Protein AF-A0A399NWY6-F1 (afdb_monomer_lite)

pLDDT: mean 70.6, std 20.6, range [26.17, 95.31]

Secondary structure (DSSP, 8-state):
--PPPHHHHHHHHHHHHHHHTT-S--GGGS-------------------PPPPPP---TT--GGG-EEEEPPPEE--TTEEEEEEEEEEEPPPTTS---SS----EEEEEEEESS-SEEEEEPP--SSS-------SSHHHHHHHHHHHHHHTTSS-TTTTPPP---------SS-EEEEEEEEE-EEEEEEEEE-TTS-EEEEEEEEEE-TTS--EEEEEETTS---TT-TTHHHHGGGGSS----------

Structure (mmCIF, N/CA/C/O backbone):
data_AF-A0A399NWY6-F1
#
_entry.id   AF-A0A399NWY6-F1
#
loop_
_atom_site.group_PDB
_atom_site.id
_atom_site.type_symbol
_atom_site.label_atom_id
_atom_site.label_alt_id
_atom_site.label_comp_id
_atom_site.label_asym_id
_atom_site.label_entity_id
_atom_site.label_seq_id
_atom_site.pdbx_PDB_ins_code
_atom_site.Cartn_x
_atom_site.Cartn_y
_atom_site.Cartn_z
_atom_site.occupancy
_atom_site.B_iso_or_equiv
_atom_site.auth_seq_id
_atom_site.auth_comp_id
_atom_site.auth_asym_id
_atom_site.auth_atom_id
_atom_site.pdbx_PDB_model_num
ATOM 1 N N . MET A 1 1 ? -26.293 -45.704 -9.178 1.00 39.66 1 MET A N 1
ATOM 2 C CA . MET A 1 1 ? -25.402 -44.602 -8.751 1.00 39.66 1 MET A CA 1
ATOM 3 C C . MET A 1 1 ? -25.334 -43.593 -9.883 1.00 39.66 1 MET A C 1
ATOM 5 O O . MET A 1 1 ? -24.743 -43.891 -10.911 1.00 39.66 1 MET A O 1
ATOM 9 N N . ILE A 1 2 ? -26.023 -42.463 -9.745 1.00 41.78 2 ILE A N 1
ATOM 10 C CA . ILE A 1 2 ? -26.071 -41.415 -10.772 1.00 41.78 2 ILE A CA 1
ATOM 11 C C . ILE A 1 2 ? -24.978 -40.409 -10.413 1.00 41.78 2 ILE A C 1
ATOM 13 O O . ILE A 1 2 ? -25.045 -39.796 -9.351 1.00 41.78 2 ILE A O 1
ATOM 17 N N . ARG A 1 3 ? -23.943 -40.280 -11.253 1.00 46.88 3 ARG A N 1
ATOM 18 C CA . ARG A 1 3 ? -22.961 -39.192 -11.132 1.00 46.88 3 ARG A CA 1
ATOM 19 C C . ARG A 1 3 ? -23.613 -37.916 -11.671 1.00 46.88 3 ARG A C 1
ATOM 21 O O . ARG A 1 3 ? -23.924 -37.891 -12.862 1.00 46.88 3 ARG A O 1
ATOM 28 N N . PRO A 1 4 ? -23.833 -36.875 -10.853 1.00 48.53 4 PRO A N 1
ATOM 29 C CA . PRO A 1 4 ? -24.296 -35.601 -11.377 1.00 48.53 4 PRO A CA 1
ATOM 30 C C . PRO A 1 4 ? -23.206 -35.009 -12.278 1.00 48.53 4 PRO A C 1
ATOM 32 O O . PRO A 1 4 ? -22.026 -34.985 -11.926 1.00 48.53 4 PRO A O 1
ATOM 35 N N . GLY A 1 5 ? -23.592 -34.587 -13.482 1.00 49.09 5 GLY A N 1
ATOM 36 C CA . GLY A 1 5 ? -22.686 -33.911 -14.404 1.00 49.09 5 GLY A CA 1
ATOM 37 C C . GLY A 1 5 ? -22.283 -32.535 -13.873 1.00 49.09 5 GLY A C 1
ATOM 38 O O . GLY A 1 5 ? -23.050 -31.893 -13.157 1.00 49.09 5 GLY A O 1
ATOM 39 N N . ARG A 1 6 ? -21.105 -32.058 -14.299 1.00 48.88 6 ARG A N 1
ATOM 40 C CA . ARG A 1 6 ? -20.542 -30.719 -14.027 1.00 48.88 6 ARG A CA 1
ATOM 41 C C . ARG A 1 6 ? -21.560 -29.563 -13.909 1.00 48.88 6 ARG A C 1
ATOM 43 O O . ARG A 1 6 ? -21.406 -28.794 -12.965 1.00 48.88 6 ARG A O 1
ATOM 50 N N . PRO A 1 7 ? -22.600 -29.424 -14.760 1.00 46.59 7 PRO A N 1
ATOM 51 C CA . PRO A 1 7 ? -23.566 -28.329 -14.606 1.00 46.59 7 PRO A CA 1
ATOM 52 C C . PRO A 1 7 ? -24.399 -28.403 -13.314 1.00 46.59 7 PRO A C 1
ATOM 54 O O . PRO A 1 7 ? -24.720 -27.370 -12.737 1.00 46.59 7 PRO A O 1
ATOM 57 N N . VAL A 1 8 ? -24.697 -29.604 -12.810 1.00 52.72 8 VAL A N 1
ATOM 58 C CA . VAL A 1 8 ? -25.465 -29.799 -11.566 1.00 52.72 8 VAL A CA 1
ATOM 59 C C . VAL A 1 8 ? -24.617 -29.453 -10.340 1.00 52.72 8 VAL A C 1
ATOM 61 O O . VAL A 1 8 ? -25.123 -28.871 -9.385 1.00 52.72 8 VAL A O 1
ATOM 64 N N . CYS A 1 9 ? -23.310 -29.733 -10.384 1.00 50.81 9 CYS A N 1
ATOM 65 C CA . CYS A 1 9 ? -22.375 -29.327 -9.332 1.00 50.81 9 CYS A CA 1
ATOM 66 C C . CYS A 1 9 ? -22.193 -27.803 -9.273 1.00 50.81 9 CYS A C 1
ATOM 68 O O . CYS A 1 9 ? -22.105 -27.250 -8.182 1.00 50.81 9 CYS A O 1
ATOM 70 N N . VAL A 1 10 ? -22.188 -27.119 -10.423 1.00 51.88 10 VAL A N 1
ATOM 71 C CA . VAL A 1 10 ? -22.106 -25.648 -10.478 1.00 51.88 10 VAL A CA 1
ATOM 72 C C . VAL A 1 10 ? -23.404 -25.003 -9.982 1.00 51.88 10 VAL A C 1
ATOM 74 O O . VAL A 1 10 ? -23.346 -24.028 -9.241 1.00 51.88 10 VAL A O 1
ATOM 77 N N . ALA A 1 11 ? -24.568 -25.578 -10.300 1.00 49.47 11 ALA A N 1
ATOM 78 C CA . ALA A 1 11 ? -25.854 -25.088 -9.798 1.00 49.47 11 ALA A CA 1
ATOM 79 C C . ALA A 1 11 ? -25.997 -25.249 -8.271 1.00 49.47 11 ALA A C 1
ATOM 81 O O . ALA A 1 11 ? -26.495 -24.348 -7.601 1.00 49.47 11 ALA A O 1
ATOM 82 N N . LEU A 1 12 ? -25.510 -26.360 -7.705 1.00 48.22 12 LEU A N 1
ATOM 83 C CA . LEU A 1 12 ? -25.485 -26.578 -6.252 1.00 48.22 12 LEU A CA 1
ATOM 84 C C . LEU A 1 12 ? -24.472 -25.673 -5.537 1.00 48.22 12 LEU A C 1
ATOM 86 O O . LEU A 1 12 ? -24.769 -25.182 -4.453 1.00 48.22 12 LEU A O 1
ATOM 90 N N . ALA A 1 13 ? -23.316 -25.402 -6.150 1.00 49.50 13 ALA A N 1
ATOM 91 C CA . ALA A 1 13 ? -22.346 -24.446 -5.616 1.00 49.50 13 ALA A CA 1
ATOM 92 C C . ALA A 1 13 ? -22.885 -23.005 -5.655 1.00 49.50 13 ALA A C 1
ATOM 94 O O . ALA A 1 13 ? -22.728 -22.274 -4.685 1.00 49.50 13 ALA A O 1
ATOM 95 N N . ALA A 1 14 ? -23.593 -22.615 -6.720 1.00 49.38 14 ALA A N 1
ATOM 96 C CA . ALA A 1 14 ? -24.251 -21.311 -6.804 1.00 49.38 14 ALA A CA 1
ATOM 97 C C . ALA A 1 14 ? -25.389 -21.166 -5.778 1.00 49.38 14 ALA A C 1
ATOM 99 O O . ALA A 1 14 ? -25.521 -20.116 -5.157 1.00 49.38 14 ALA A O 1
ATOM 100 N N . ALA A 1 15 ? -26.166 -22.229 -5.537 1.00 45.44 15 ALA A N 1
ATOM 101 C CA . ALA A 1 15 ? -27.193 -22.241 -4.496 1.00 45.44 15 ALA A CA 1
ATOM 102 C C . ALA A 1 15 ? -26.594 -22.177 -3.078 1.00 45.44 15 ALA A C 1
ATOM 104 O O . ALA A 1 15 ? -27.146 -21.499 -2.218 1.00 45.44 15 ALA A O 1
ATOM 105 N N . ALA A 1 16 ? -25.450 -22.826 -2.836 1.00 48.47 16 ALA A N 1
ATOM 106 C CA . ALA A 1 16 ? -24.742 -22.750 -1.558 1.00 48.47 16 ALA A CA 1
ATOM 107 C C . ALA A 1 16 ? -24.121 -21.364 -1.316 1.00 48.47 16 ALA A C 1
ATOM 109 O O . ALA A 1 16 ? -24.205 -20.853 -0.205 1.00 48.47 16 ALA A O 1
ATOM 110 N N . VAL A 1 17 ? -23.568 -20.721 -2.352 1.00 51.00 17 VAL A N 1
ATOM 111 C CA . VAL A 1 17 ? -23.060 -19.340 -2.266 1.00 51.00 17 VAL A CA 1
ATOM 112 C C . VAL A 1 17 ? -24.205 -18.348 -2.046 1.00 51.00 17 VAL A C 1
ATOM 114 O O . VAL A 1 17 ? -24.052 -17.449 -1.231 1.00 51.00 17 VAL A O 1
ATOM 117 N N . ALA A 1 18 ? -25.369 -18.551 -2.671 1.00 45.62 18 ALA A N 1
ATOM 118 C CA . ALA A 1 18 ? -26.557 -17.720 -2.448 1.00 45.62 18 ALA A CA 1
ATOM 119 C C . ALA A 1 18 ? -27.199 -17.919 -1.057 1.00 45.62 18 ALA A C 1
ATOM 121 O O . ALA A 1 18 ? -27.790 -16.989 -0.514 1.00 45.62 18 ALA A O 1
ATOM 122 N N . LEU A 1 19 ? -27.087 -19.117 -0.469 1.00 43.09 19 LEU A N 1
ATOM 123 C CA . LEU A 1 19 ? -27.579 -19.413 0.885 1.00 43.09 19 LEU A CA 1
ATOM 124 C C . LEU A 1 19 ? -26.595 -18.983 1.988 1.00 43.09 19 LEU A C 1
ATOM 126 O O . LEU A 1 19 ? -27.032 -18.714 3.102 1.00 43.09 19 LEU A O 1
ATOM 130 N N . LEU A 1 20 ? -25.294 -18.880 1.689 1.00 42.59 20 LEU A N 1
ATOM 131 C CA . LEU A 1 20 ? -24.264 -18.391 2.620 1.00 42.59 20 LEU A CA 1
ATOM 132 C C . LEU A 1 20 ? -23.982 -16.886 2.482 1.00 42.59 20 LEU A C 1
ATOM 134 O O . LEU A 1 20 ? -23.492 -16.276 3.428 1.00 42.59 20 LEU A O 1
ATOM 138 N N . SER A 1 21 ? -24.360 -16.249 1.368 1.00 41.03 21 SER A N 1
ATOM 139 C CA . SER A 1 21 ? -24.345 -14.784 1.228 1.00 41.03 21 SER A CA 1
ATOM 140 C C . SER A 1 21 ? -25.444 -14.082 2.038 1.00 41.03 21 SER A C 1
ATOM 142 O O . SER A 1 21 ? -25.547 -12.862 1.986 1.00 41.03 21 SER A O 1
ATOM 144 N N . GLY A 1 22 ? -26.272 -14.841 2.768 1.00 35.62 22 GLY A N 1
ATOM 145 C CA . GLY A 1 22 ? -27.309 -14.341 3.677 1.00 35.62 22 GLY A CA 1
ATOM 146 C C . GLY A 1 22 ? -26.857 -14.146 5.129 1.00 35.62 22 GLY A C 1
ATOM 147 O O . GLY A 1 22 ? -27.662 -13.720 5.947 1.00 35.62 22 GLY A O 1
ATOM 148 N N . CYS A 1 23 ? -25.591 -14.417 5.463 1.00 39.62 23 CYS A N 1
ATOM 149 C CA . CYS A 1 23 ? -24.981 -13.983 6.728 1.00 39.62 23 CYS A CA 1
ATOM 150 C C . CYS A 1 23 ? -24.205 -12.673 6.529 1.00 39.62 23 CYS A C 1
ATOM 152 O O . CYS A 1 23 ? -23.088 -12.506 7.009 1.00 39.62 23 CYS A O 1
ATOM 154 N N . VAL A 1 24 ? -24.792 -11.753 5.769 1.00 35.91 24 VAL A N 1
ATOM 155 C CA . VAL A 1 24 ? -24.468 -10.333 5.858 1.00 35.91 24 VAL A CA 1
ATOM 156 C C . VAL A 1 24 ? -25.428 -9.792 6.903 1.00 35.91 24 VAL A C 1
ATOM 158 O O . VAL A 1 24 ? -26.637 -9.947 6.750 1.00 35.91 24 VAL A O 1
ATOM 161 N N . TYR A 1 25 ? -24.905 -9.221 7.984 1.00 38.59 25 TYR A N 1
ATOM 162 C CA . TYR A 1 25 ? -25.733 -8.442 8.898 1.00 38.59 25 TYR A CA 1
ATOM 163 C C . TYR A 1 25 ? -26.410 -7.337 8.081 1.00 38.59 25 TYR A C 1
ATOM 165 O O . TYR A 1 25 ? -25.729 -6.457 7.550 1.00 38.59 25 TYR A O 1
ATOM 173 N N . ASP A 1 26 ? -27.729 -7.433 7.916 1.00 32.69 26 ASP A N 1
ATOM 174 C CA . ASP A 1 26 ? -28.512 -6.405 7.247 1.00 32.69 26 ASP A CA 1
ATOM 175 C C . ASP A 1 26 ? -28.621 -5.201 8.189 1.00 32.69 26 ASP A C 1
ATOM 177 O O . ASP A 1 26 ? -28.958 -5.328 9.369 1.00 32.69 26 ASP A O 1
ATOM 181 N N . VAL A 1 27 ? -28.311 -4.017 7.666 1.00 41.28 27 VAL A N 1
ATOM 182 C CA . VAL A 1 27 ? -28.337 -2.743 8.401 1.00 41.28 27 VAL A CA 1
ATOM 183 C C . VAL A 1 27 ? -29.758 -2.437 8.903 1.00 41.28 27 VAL A C 1
ATOM 185 O O . VAL A 1 27 ? -29.932 -1.652 9.832 1.00 41.28 27 VAL A O 1
ATOM 188 N N . SER A 1 28 ? -30.778 -3.096 8.348 1.00 38.66 28 SER A N 1
ATOM 189 C CA . SER A 1 28 ? -32.175 -2.956 8.756 1.00 38.66 28 SER A CA 1
ATOM 190 C C . SER A 1 28 ? -32.552 -3.600 10.098 1.00 38.66 28 SER A C 1
ATOM 192 O O . SER A 1 28 ? -33.642 -3.307 10.587 1.00 38.66 28 SER A O 1
ATOM 194 N N . ASP A 1 29 ? -31.695 -4.417 10.726 1.00 38.19 29 ASP A N 1
ATOM 195 C CA . ASP A 1 29 ? -31.963 -4.941 12.084 1.00 38.19 29 ASP A CA 1
ATOM 196 C C . ASP A 1 29 ? -31.624 -3.934 13.201 1.00 38.19 29 ASP A C 1
ATOM 198 O O . ASP A 1 29 ? -32.020 -4.111 14.357 1.00 38.19 29 ASP A O 1
ATOM 202 N N . TYR A 1 30 ? -30.963 -2.824 12.863 1.00 41.84 30 TYR A N 1
ATOM 203 C CA . TYR A 1 30 ? -30.786 -1.680 13.752 1.00 41.84 30 TYR A CA 1
ATOM 204 C C . TYR A 1 30 ? -31.811 -0.616 13.375 1.00 41.84 30 TYR A C 1
ATOM 206 O O . TYR A 1 30 ? -31.559 0.230 12.524 1.00 41.84 30 TYR A O 1
ATOM 214 N N . GLY A 1 31 ? -32.996 -0.677 13.987 1.00 37.03 31 GLY A N 1
ATOM 215 C CA . GLY A 1 31 ? -34.072 0.299 13.797 1.00 37.03 31 GLY A CA 1
ATOM 216 C C . GLY A 1 31 ? -33.674 1.721 14.207 1.00 37.03 31 GLY A C 1
ATOM 217 O O . GLY A 1 31 ? -34.055 2.187 15.278 1.00 37.03 31 GLY A O 1
ATOM 218 N N . LEU A 1 32 ? -32.927 2.410 13.348 1.00 35.84 32 LEU A N 1
ATOM 219 C CA . LEU A 1 32 ? -32.560 3.813 13.467 1.00 35.84 32 LEU A CA 1
ATOM 220 C C . LEU A 1 32 ? -32.729 4.469 12.095 1.00 35.84 32 LEU A C 1
ATOM 222 O O . LEU A 1 32 ? -32.088 4.094 11.114 1.00 35.84 32 LEU A O 1
ATOM 226 N N . GLU A 1 33 ? -33.649 5.430 12.037 1.00 36.75 33 GLU A N 1
ATOM 227 C CA . GLU A 1 33 ? -33.898 6.255 10.860 1.00 36.75 33 GLU A CA 1
ATOM 228 C C . GLU A 1 33 ? -32.589 6.885 10.379 1.00 36.75 33 GLU A C 1
ATOM 230 O O . GLU A 1 33 ? -31.871 7.525 11.147 1.00 36.75 33 GLU A O 1
ATOM 235 N N . THR A 1 34 ? -32.278 6.701 9.098 1.00 34.69 34 THR A N 1
ATOM 236 C CA . THR A 1 34 ? -31.121 7.314 8.446 1.00 34.69 34 THR A CA 1
ATOM 237 C C . THR A 1 34 ? -31.272 8.838 8.527 1.00 34.69 34 THR A C 1
ATOM 239 O O . THR A 1 34 ? -32.204 9.371 7.916 1.00 34.69 34 THR A O 1
ATOM 242 N N . PRO A 1 35 ? -30.411 9.579 9.252 1.00 38.66 35 PRO A N 1
ATOM 243 C CA . PRO A 1 35 ? -30.498 11.030 9.250 1.00 38.66 35 PRO A CA 1
ATOM 244 C C . PRO A 1 35 ? -30.172 11.529 7.842 1.00 38.66 35 PRO A C 1
ATOM 246 O O . PRO A 1 35 ? -29.185 11.105 7.236 1.00 38.66 35 PRO A O 1
ATOM 249 N N . GLY A 1 36 ? -31.025 12.403 7.306 1.00 36.47 36 GLY A N 1
ATOM 250 C CA . GLY A 1 36 ? -30.816 13.019 5.998 1.00 36.47 36 GLY A CA 1
ATOM 251 C C . GLY A 1 36 ? -29.484 13.781 5.923 1.00 36.47 36 GLY A C 1
ATOM 252 O O . GLY A 1 36 ? -28.940 14.174 6.958 1.00 36.47 36 GLY A O 1
ATOM 253 N N . PRO A 1 37 ? -28.953 14.002 4.708 1.00 33.47 37 PRO A N 1
ATOM 254 C CA . PRO A 1 37 ? -27.662 14.647 4.513 1.00 33.47 37 PRO A CA 1
ATOM 255 C C . PRO A 1 37 ? -27.710 16.067 5.083 1.00 33.47 37 PRO A C 1
ATOM 257 O O . PRO A 1 37 ? -28.407 16.932 4.557 1.00 33.47 37 PRO A O 1
ATOM 260 N N . THR A 1 38 ? -26.995 16.312 6.178 1.00 36.84 38 THR A N 1
ATOM 261 C CA . THR A 1 38 ? -26.705 17.669 6.636 1.00 36.84 38 THR A CA 1
ATOM 262 C C . THR A 1 38 ? -25.440 18.162 5.944 1.00 36.84 38 THR A C 1
ATOM 264 O O . THR A 1 38 ? -24.394 17.515 5.987 1.00 36.84 38 THR A O 1
ATOM 267 N N . ASP A 1 39 ? -25.574 19.318 5.289 1.00 39.06 39 ASP A N 1
ATOM 268 C CA . ASP A 1 39 ? -24.574 20.061 4.512 1.00 39.06 39 ASP A CA 1
ATOM 269 C C . ASP A 1 39 ? -23.389 20.572 5.363 1.00 39.06 39 ASP A C 1
ATOM 271 O O . ASP A 1 39 ? -23.109 21.770 5.437 1.00 39.06 39 ASP A O 1
ATOM 275 N N . ALA A 1 40 ? -22.657 19.676 6.021 1.00 37.94 40 ALA A N 1
ATOM 276 C CA . ALA A 1 40 ? -21.312 19.963 6.504 1.00 37.94 40 ALA A CA 1
ATOM 277 C C . ALA A 1 40 ? -20.336 19.575 5.387 1.00 37.94 40 ALA A C 1
ATOM 279 O O . ALA A 1 40 ? -20.003 18.405 5.211 1.00 37.94 40 ALA A O 1
ATOM 280 N N . GLY A 1 41 ? -19.967 20.575 4.581 1.00 37.44 41 GLY A N 1
ATOM 281 C CA . GLY A 1 41 ? -19.226 20.430 3.330 1.00 37.44 41 GLY A CA 1
ATOM 282 C C . GLY A 1 41 ? -18.099 19.398 3.374 1.00 37.44 41 GLY A C 1
ATOM 283 O O . GLY A 1 41 ? -17.173 19.491 4.181 1.00 37.44 41 GLY A O 1
ATOM 284 N N . SER A 1 42 ? -18.163 18.437 2.449 1.00 32.75 42 SER A N 1
ATOM 285 C CA . SER A 1 42 ? -17.013 17.614 2.096 1.00 32.75 42 SER A CA 1
ATOM 286 C C . SER A 1 42 ? -15.842 18.527 1.730 1.00 32.75 42 SER A C 1
ATOM 288 O O . SER A 1 42 ? -16.019 19.424 0.901 1.00 32.75 42 SER A O 1
ATOM 290 N N . PRO A 1 43 ? -14.632 18.309 2.266 1.00 38.56 43 PRO A N 1
ATOM 291 C CA . PRO A 1 43 ? -13.444 18.914 1.696 1.00 38.56 43 PRO A CA 1
ATOM 292 C C . PRO A 1 43 ? -13.186 18.264 0.326 1.00 38.56 43 PRO A C 1
ATOM 294 O O . PRO A 1 43 ? -12.423 17.316 0.201 1.00 38.56 43 PRO A O 1
ATOM 297 N N . THR A 1 44 ? -13.832 18.766 -0.727 1.00 38.50 44 THR A N 1
ATOM 298 C CA . THR A 1 44 ? -13.518 18.469 -2.137 1.00 38.50 44 THR A CA 1
ATOM 299 C C . THR A 1 44 ? -12.330 19.302 -2.619 1.00 38.50 44 THR A C 1
ATOM 301 O O . THR A 1 44 ? -12.346 19.869 -3.708 1.00 38.50 44 THR A O 1
ATOM 304 N N . ALA A 1 45 ? -11.281 19.400 -1.805 1.00 35.88 45 ALA A N 1
ATOM 305 C CA . ALA A 1 45 ? -9.973 19.762 -2.317 1.00 35.88 45 ALA A CA 1
ATOM 306 C C . ALA A 1 45 ? -9.307 18.449 -2.719 1.00 35.88 45 ALA A C 1
ATOM 308 O O . ALA A 1 45 ? -8.705 17.774 -1.888 1.00 35.88 45 ALA A O 1
ATOM 309 N N . THR A 1 46 ? -9.466 18.050 -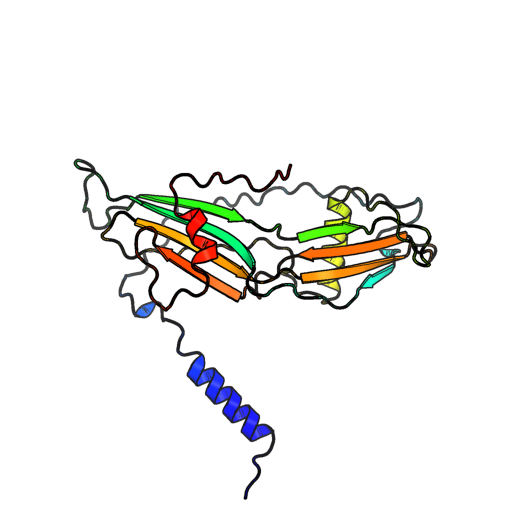3.983 1.00 37.19 46 THR A N 1
ATOM 310 C CA . THR A 1 46 ? -8.557 17.062 -4.568 1.00 37.19 46 THR A CA 1
ATOM 311 C C . THR A 1 46 ? -7.153 17.622 -4.346 1.00 37.19 46 THR A C 1
ATOM 313 O O . THR A 1 46 ? -6.901 18.739 -4.811 1.00 37.19 46 THR A O 1
ATOM 316 N N . PRO A 1 47 ? -6.268 16.955 -3.584 1.00 36.47 47 PRO A N 1
ATOM 317 C CA . PRO A 1 47 ? -4.913 17.452 -3.420 1.00 36.47 47 PRO A CA 1
ATOM 318 C C . PRO A 1 47 ? -4.320 17.620 -4.818 1.00 36.47 47 PRO A C 1
ATOM 320 O O . PRO A 1 47 ? -4.404 16.707 -5.642 1.00 36.47 47 PRO A O 1
ATOM 323 N N . VAL A 1 48 ? -3.794 18.812 -5.108 1.00 38.59 48 VAL A N 1
ATOM 324 C CA . VAL A 1 48 ? -2.968 19.026 -6.295 1.00 38.59 48 VAL A CA 1
ATOM 325 C C . VAL A 1 48 ? -1.717 18.199 -6.044 1.00 38.59 48 VAL A C 1
ATOM 327 O O . VAL A 1 48 ? -0.844 18.597 -5.281 1.00 38.59 48 VAL A O 1
ATOM 330 N N . VAL A 1 49 ? -1.710 16.978 -6.570 1.00 51.78 49 VAL A N 1
ATOM 331 C CA . VAL A 1 49 ? -0.507 16.159 -6.620 1.00 51.78 49 VAL A CA 1
ATOM 332 C C . VAL A 1 49 ? 0.326 16.782 -7.726 1.00 51.78 49 VAL A C 1
ATOM 334 O O . VAL A 1 49 ? -0.109 16.780 -8.879 1.00 51.78 49 VAL A O 1
ATOM 337 N N . ASP A 1 50 ? 1.458 17.385 -7.365 1.00 53.94 50 ASP A N 1
ATOM 338 C CA . ASP A 1 50 ? 2.422 17.868 -8.349 1.00 53.94 50 ASP A CA 1
ATOM 339 C C . ASP A 1 50 ? 2.721 16.736 -9.340 1.00 53.94 50 ASP A C 1
ATOM 341 O O . ASP A 1 50 ? 2.881 15.577 -8.940 1.00 53.94 50 ASP A O 1
ATOM 345 N N . GLU A 1 51 ? 2.736 17.057 -10.636 1.00 58.22 51 GLU A N 1
ATOM 346 C CA . GLU A 1 51 ? 3.090 16.084 -11.667 1.00 58.22 51 GLU A CA 1
ATOM 347 C C . GLU A 1 51 ? 4.463 15.493 -11.308 1.00 58.22 51 GLU A C 1
ATOM 349 O O . GLU A 1 51 ? 5.405 16.261 -11.068 1.00 58.22 51 GLU A O 1
ATOM 354 N N . PRO A 1 52 ? 4.586 14.157 -11.179 1.00 62.50 52 PRO A N 1
ATOM 355 C CA . PRO A 1 52 ? 5.842 13.555 -10.772 1.00 62.50 52 PRO A CA 1
ATOM 356 C C . PRO A 1 52 ? 6.940 13.965 -11.762 1.00 62.50 52 PRO A C 1
ATOM 358 O O . PRO A 1 52 ? 6.669 14.081 -12.961 1.00 62.50 52 PRO A O 1
ATOM 361 N N . PRO A 1 53 ? 8.175 14.203 -11.284 1.00 72.56 53 PRO A N 1
ATOM 362 C CA . PRO A 1 53 ? 9.276 14.555 -12.168 1.00 72.56 53 PRO A CA 1
ATOM 363 C C . PRO A 1 53 ? 9.416 13.501 -13.270 1.00 72.56 53 PRO A C 1
ATOM 365 O O . PRO A 1 53 ? 9.143 12.321 -13.049 1.00 72.56 53 PRO A O 1
ATOM 368 N N . ALA A 1 54 ? 9.835 13.923 -14.461 1.00 79.06 54 ALA A N 1
ATOM 369 C CA . ALA A 1 54 ? 10.059 12.989 -15.556 1.00 79.06 54 ALA A CA 1
ATOM 370 C C . ALA A 1 54 ? 11.096 11.920 -15.164 1.00 79.06 54 ALA A C 1
ATOM 372 O O . ALA A 1 54 ? 12.006 12.184 -14.373 1.00 79.06 54 ALA A O 1
ATOM 373 N N . LEU A 1 55 ? 10.960 10.721 -15.740 1.00 84.38 55 LEU A N 1
ATOM 374 C CA . LEU A 1 55 ? 11.970 9.671 -15.612 1.00 84.38 55 LEU A CA 1
ATOM 375 C C . LEU A 1 55 ? 13.310 10.184 -16.145 1.00 84.38 55 LEU A C 1
ATOM 377 O O . LEU A 1 55 ? 13.366 10.723 -17.253 1.00 84.38 55 LEU A O 1
ATOM 381 N N . ASP A 1 56 ? 14.380 9.989 -15.377 1.00 85.31 56 ASP A N 1
ATOM 382 C CA . ASP A 1 56 ? 15.731 10.275 -15.847 1.00 85.31 56 ASP A CA 1
ATOM 383 C C . ASP A 1 56 ? 16.183 9.132 -16.767 1.00 85.31 56 ASP A C 1
ATOM 385 O O . ASP A 1 56 ? 16.563 8.049 -16.313 1.00 85.31 56 ASP A O 1
ATOM 389 N N . LEU A 1 57 ? 16.037 9.337 -18.078 1.00 84.81 57 LEU A N 1
ATOM 390 C CA . LEU A 1 57 ? 16.359 8.350 -19.109 1.00 84.81 57 LEU A CA 1
ATOM 391 C C . LEU A 1 57 ? 17.576 8.790 -19.934 1.00 84.81 57 LEU A C 1
ATOM 393 O O . LEU A 1 57 ? 17.760 9.986 -20.175 1.00 84.81 57 LEU A O 1
ATOM 397 N N . PRO A 1 58 ? 18.386 7.837 -20.440 1.00 81.25 58 PRO A N 1
ATOM 398 C CA . PRO A 1 58 ? 19.465 8.148 -21.368 1.00 81.25 58 PRO A CA 1
ATOM 399 C C . PRO A 1 58 ? 18.974 8.928 -22.592 1.00 81.25 58 PRO A C 1
ATOM 401 O O . PRO A 1 58 ? 17.854 8.739 -23.073 1.00 81.25 58 PRO A O 1
ATOM 404 N N . ALA A 1 59 ? 19.846 9.781 -23.133 1.00 83.56 59 ALA A N 1
ATOM 405 C CA . ALA A 1 59 ? 19.522 10.609 -24.287 1.00 83.56 59 ALA A CA 1
ATOM 406 C C . ALA A 1 59 ? 19.035 9.757 -25.473 1.00 83.56 59 ALA A C 1
ATOM 408 O O . ALA A 1 59 ? 19.740 8.864 -25.939 1.00 83.56 59 ALA A O 1
ATOM 409 N N . GLY A 1 60 ? 17.842 10.075 -25.980 1.00 83.25 60 GLY A N 1
ATOM 410 C CA . GLY A 1 60 ? 17.226 9.368 -27.103 1.00 83.25 60 GLY A CA 1
ATOM 411 C C . GLY A 1 60 ? 16.327 8.189 -26.720 1.00 83.25 60 GLY A C 1
ATOM 412 O O . GLY A 1 60 ? 15.669 7.673 -27.616 1.00 83.25 60 GLY A O 1
ATOM 413 N N . CYS A 1 61 ? 16.239 7.800 -25.442 1.00 85.38 61 CYS A N 1
ATOM 414 C CA . CYS A 1 61 ? 15.210 6.871 -24.971 1.00 85.38 61 CYS A CA 1
ATOM 415 C C . CYS A 1 61 ? 13.967 7.642 -24.485 1.00 85.38 61 CYS A C 1
ATOM 417 O O . CYS A 1 61 ? 14.086 8.588 -23.703 1.00 85.38 61 CYS A O 1
ATOM 419 N N . ALA A 1 62 ? 12.772 7.204 -24.883 1.00 88.12 62 ALA A N 1
ATOM 420 C CA . ALA A 1 62 ? 11.511 7.579 -24.248 1.00 88.12 62 ALA A CA 1
ATOM 421 C C . ALA A 1 62 ? 10.989 6.433 -23.358 1.00 88.12 62 ALA A C 1
ATOM 423 O O . ALA A 1 62 ? 11.371 5.279 -23.556 1.00 88.12 62 ALA A O 1
ATOM 424 N N . PRO A 1 63 ? 10.070 6.694 -22.406 1.00 86.44 63 PRO A N 1
ATOM 425 C CA . PRO A 1 63 ? 9.505 5.637 -21.562 1.00 86.44 63 PRO A CA 1
ATOM 426 C C . PRO A 1 63 ? 8.833 4.511 -22.361 1.00 86.44 63 PRO A C 1
ATOM 428 O O . PRO A 1 63 ? 8.858 3.361 -21.947 1.00 86.44 63 PRO A O 1
ATOM 431 N N . ALA A 1 64 ? 8.251 4.828 -23.520 1.00 87.12 64 ALA A N 1
ATOM 432 C CA . ALA A 1 64 ? 7.620 3.841 -24.397 1.00 87.12 64 ALA A CA 1
ATOM 433 C C . ALA A 1 64 ? 8.623 2.904 -25.099 1.00 87.12 64 ALA A C 1
ATOM 435 O O . ALA A 1 64 ? 8.214 1.870 -25.620 1.00 87.12 64 ALA A O 1
ATOM 436 N N . ASP A 1 65 ? 9.911 3.259 -25.113 1.00 89.69 65 ASP A N 1
ATOM 437 C CA . ASP A 1 65 ? 10.973 2.461 -25.735 1.00 89.69 65 ASP A CA 1
ATOM 438 C C . ASP A 1 65 ? 11.606 1.461 -24.752 1.00 89.69 65 ASP A C 1
ATOM 440 O O . ASP A 1 65 ? 12.462 0.667 -25.138 1.00 89.69 65 ASP A O 1
ATOM 444 N N . LEU A 1 66 ? 11.221 1.508 -23.473 1.00 91.00 66 LEU A N 1
ATOM 445 C CA . LEU A 1 66 ? 11.675 0.561 -22.460 1.00 91.00 66 LEU A CA 1
ATOM 446 C C . LEU A 1 66 ? 10.895 -0.749 -22.579 1.00 91.00 66 LEU A C 1
ATOM 448 O O . LEU A 1 66 ? 9.673 -0.750 -22.727 1.00 91.00 66 LEU A O 1
ATOM 452 N N . SER A 1 67 ? 11.593 -1.874 -22.436 1.00 93.00 67 SER A N 1
ATOM 453 C CA . SER A 1 67 ? 10.945 -3.169 -22.228 1.00 93.00 67 SER A CA 1
ATOM 454 C C . SER A 1 67 ? 10.995 -3.519 -20.749 1.00 93.00 67 SER A C 1
ATOM 456 O O . SER A 1 67 ? 12.053 -3.455 -20.128 1.00 93.00 67 SER A O 1
ATOM 458 N N . ILE A 1 68 ? 9.843 -3.879 -20.189 1.00 94.38 68 ILE A N 1
ATOM 459 C CA . ILE A 1 68 ? 9.698 -4.250 -18.780 1.00 94.38 68 ILE A CA 1
ATOM 460 C C . ILE A 1 68 ? 9.113 -5.647 -18.739 1.00 94.38 68 ILE A C 1
ATOM 462 O O . ILE A 1 68 ? 8.001 -5.867 -19.231 1.00 94.38 68 ILE A O 1
ATOM 466 N N . ASP A 1 69 ? 9.863 -6.573 -18.163 1.00 94.81 69 ASP A N 1
ATOM 467 C CA . ASP A 1 69 ? 9.432 -7.944 -17.953 1.00 94.81 69 ASP A CA 1
ATOM 468 C C . ASP A 1 69 ? 9.023 -8.119 -16.495 1.00 94.81 69 ASP A C 1
ATOM 470 O O . ASP A 1 69 ? 9.743 -7.729 -15.579 1.00 94.81 69 ASP A O 1
ATOM 474 N N . TRP A 1 70 ? 7.847 -8.705 -16.280 1.00 95.19 70 TRP A N 1
ATOM 475 C CA . TRP A 1 70 ? 7.273 -8.896 -14.953 1.00 95.19 70 TRP A CA 1
ATOM 476 C C . TRP A 1 70 ? 7.172 -10.377 -14.608 1.00 95.19 70 TRP A C 1
ATOM 478 O O . TRP A 1 70 ? 6.704 -11.196 -15.404 1.00 95.19 70 TRP A O 1
ATOM 488 N N . ALA A 1 71 ? 7.538 -10.714 -13.376 1.00 94.00 71 ALA A N 1
ATOM 489 C CA . ALA A 1 71 ? 7.216 -12.007 -12.794 1.00 94.00 71 ALA A CA 1
ATOM 490 C C . ALA A 1 71 ? 5.753 -12.059 -12.322 1.00 94.00 71 ALA A C 1
ATOM 492 O O . ALA A 1 71 ? 5.062 -11.046 -12.222 1.00 94.00 71 ALA A O 1
ATOM 493 N N . GLN A 1 72 ? 5.282 -13.259 -11.978 1.00 90.44 72 GLN A N 1
ATOM 494 C CA . GLN A 1 72 ? 3.982 -13.407 -11.327 1.00 90.44 72 GLN A CA 1
ATOM 495 C C . GLN A 1 72 ? 4.003 -12.796 -9.914 1.00 90.44 72 GLN A C 1
ATOM 497 O O . GLN A 1 72 ? 4.999 -12.969 -9.204 1.00 90.44 72 GLN A O 1
ATOM 502 N N . PRO A 1 73 ? 2.916 -12.130 -9.479 1.00 91.44 73 PRO A N 1
ATOM 503 C CA . PRO A 1 73 ? 2.813 -11.602 -8.125 1.00 91.44 73 PRO A CA 1
ATOM 504 C C . PRO A 1 73 ? 2.958 -12.696 -7.064 1.00 91.44 73 PRO A C 1
ATOM 506 O O . PRO A 1 73 ? 2.320 -13.749 -7.140 1.00 91.44 73 PRO A O 1
ATOM 509 N N . VAL A 1 74 ? 3.758 -12.417 -6.037 1.00 91.88 74 VAL A N 1
ATOM 510 C CA . VAL A 1 74 ? 3.914 -13.274 -4.859 1.00 91.88 74 VAL A CA 1
ATOM 511 C C . VAL A 1 74 ? 3.215 -12.615 -3.678 1.00 91.88 74 VAL A C 1
ATOM 513 O O . VAL A 1 74 ? 3.512 -11.474 -3.327 1.00 91.88 74 VAL A O 1
ATOM 516 N N . VAL A 1 75 ? 2.275 -13.334 -3.066 1.00 89.00 75 VAL A N 1
ATOM 517 C CA . VAL A 1 75 ? 1.517 -12.856 -1.902 1.00 89.00 75 VAL A CA 1
ATOM 518 C C . VAL A 1 75 ? 2.310 -13.137 -0.625 1.00 89.00 75 VAL A C 1
ATOM 520 O O . VAL A 1 75 ? 2.802 -14.249 -0.431 1.00 89.00 75 VAL A O 1
ATOM 523 N N . GLY A 1 76 ? 2.428 -12.126 0.236 1.00 85.62 76 GLY A N 1
ATOM 524 C CA . GLY A 1 76 ? 3.004 -12.240 1.573 1.00 85.62 76 GLY A CA 1
ATOM 525 C C . GLY A 1 76 ? 2.071 -12.933 2.574 1.00 85.62 76 GLY A C 1
ATOM 526 O O . GLY A 1 76 ? 1.130 -13.636 2.209 1.00 85.62 76 GLY A O 1
ATOM 527 N N . ALA A 1 77 ? 2.321 -12.737 3.869 1.00 81.25 77 ALA A N 1
ATOM 528 C CA . ALA A 1 77 ? 1.483 -13.318 4.918 1.00 81.25 77 ALA A CA 1
ATOM 529 C C . ALA A 1 77 ? 0.080 -12.674 4.935 1.00 81.25 77 ALA A C 1
ATOM 531 O O . ALA A 1 77 ? -0.025 -11.453 4.946 1.00 81.25 77 ALA A O 1
ATOM 532 N N . ALA A 1 78 ? -0.976 -13.498 4.969 1.00 72.12 78 ALA A N 1
ATOM 533 C CA . ALA A 1 78 ? -2.385 -13.093 4.816 1.00 72.12 78 ALA A CA 1
ATOM 534 C C . ALA A 1 78 ? -2.945 -12.196 5.937 1.00 72.12 78 ALA A C 1
ATOM 536 O O . ALA A 1 78 ? -3.950 -11.520 5.728 1.00 72.12 78 ALA A O 1
ATOM 537 N N . ASP A 1 79 ? -2.277 -12.162 7.091 1.00 76.81 79 ASP A N 1
ATOM 538 C CA . ASP A 1 79 ? -2.806 -11.556 8.312 1.00 76.81 79 ASP A CA 1
ATOM 539 C C . ASP A 1 79 ? -1.873 -10.483 8.894 1.00 76.81 79 ASP A C 1
ATOM 541 O O . ASP A 1 79 ? -1.680 -10.391 10.109 1.00 76.81 79 ASP A O 1
ATOM 545 N N . GLN A 1 80 ? -1.214 -9.706 8.042 1.00 86.12 80 GLN A N 1
ATOM 546 C CA . GLN A 1 80 ? -0.444 -8.550 8.492 1.00 86.12 80 GLN A CA 1
ATOM 547 C C . GLN A 1 80 ? -1.405 -7.413 8.846 1.00 86.12 80 GLN A C 1
ATOM 549 O O . GLN A 1 80 ? -2.379 -7.173 8.134 1.00 86.12 80 GLN A O 1
ATOM 554 N N . LEU A 1 81 ? -1.132 -6.698 9.938 1.00 88.00 81 LEU A N 1
ATOM 555 C CA . LEU A 1 81 ? -1.861 -5.480 10.281 1.00 88.00 81 LEU A CA 1
ATOM 556 C C . LEU A 1 81 ? -1.403 -4.353 9.349 1.00 88.00 81 LEU A C 1
ATOM 558 O O . LEU A 1 81 ? -0.274 -3.879 9.452 1.00 88.00 81 LEU A O 1
ATOM 562 N N . LEU A 1 82 ? -2.264 -3.952 8.415 1.00 88.94 82 LEU A N 1
ATOM 563 C CA . LEU A 1 82 ? -1.930 -2.982 7.369 1.00 88.94 82 LEU A CA 1
ATOM 564 C C . LEU A 1 82 ? -2.228 -1.542 7.794 1.00 88.94 82 LEU A C 1
ATOM 566 O O . LEU A 1 82 ? -1.492 -0.617 7.452 1.00 88.94 82 LEU A O 1
ATOM 570 N N . ALA A 1 83 ? -3.309 -1.349 8.547 1.00 88.62 83 ALA A N 1
ATOM 571 C CA . ALA A 1 83 ? -3.729 -0.054 9.064 1.00 88.62 83 ALA A CA 1
ATOM 572 C C . ALA A 1 83 ? -4.532 -0.219 10.356 1.00 88.62 83 ALA A C 1
ATOM 574 O O . ALA A 1 83 ? -5.120 -1.275 10.613 1.00 88.62 83 ALA A O 1
ATOM 575 N N . VAL A 1 84 ? -4.579 0.848 11.150 1.00 89.56 84 VAL A N 1
ATOM 576 C CA . VAL A 1 84 ? -5.314 0.911 12.412 1.00 89.56 84 VAL A CA 1
ATOM 577 C C . VAL A 1 84 ? -6.146 2.183 12.465 1.00 89.56 84 VAL A C 1
ATOM 579 O O . VAL A 1 84 ? -5.693 3.258 12.079 1.00 89.56 84 VAL A O 1
ATOM 582 N N . ARG A 1 85 ? -7.360 2.057 12.996 1.00 87.00 85 ARG A N 1
ATOM 583 C CA . ARG A 1 85 ? -8.216 3.173 13.392 1.00 87.00 85 ARG A CA 1
ATOM 584 C C . ARG A 1 85 ? -8.486 3.097 14.885 1.00 87.00 85 ARG A C 1
ATOM 586 O O . ARG A 1 85 ? -8.939 2.071 15.380 1.00 87.00 85 ARG A O 1
ATOM 593 N N . VAL A 1 86 ? -8.280 4.202 15.587 1.00 86.69 86 VAL A N 1
ATOM 594 C CA . VAL A 1 86 ? -8.595 4.358 17.008 1.00 86.69 86 VAL A CA 1
ATOM 595 C C . VAL A 1 86 ? -9.744 5.346 17.156 1.00 86.69 86 VAL A C 1
ATOM 597 O O . VAL A 1 86 ? -9.697 6.455 16.624 1.00 86.69 86 VAL A O 1
ATOM 600 N N . MET A 1 87 ? -10.779 4.946 17.890 1.00 83.56 87 MET A N 1
ATOM 601 C CA . MET A 1 87 ? -11.960 5.753 18.175 1.00 83.56 87 MET A CA 1
ATOM 602 C C . MET A 1 87 ? -12.153 5.883 19.681 1.00 83.56 87 MET A C 1
ATOM 604 O O . MET A 1 87 ? -12.208 4.882 20.393 1.00 83.56 87 MET A O 1
ATOM 608 N N . GLN A 1 88 ? -12.286 7.113 20.167 1.00 82.31 88 GLN A N 1
ATOM 609 C CA . GLN A 1 88 ? -12.567 7.395 21.572 1.00 82.31 88 GLN A CA 1
ATOM 610 C C . GLN A 1 88 ? -13.943 8.034 21.703 1.00 82.31 88 GLN A C 1
ATOM 612 O O . GLN A 1 88 ? -14.199 9.072 21.098 1.00 82.31 88 GLN A O 1
ATOM 617 N N . VAL A 1 89 ? -14.805 7.415 22.506 1.00 78.00 89 VAL A N 1
ATOM 618 C CA . VAL A 1 89 ? -16.160 7.880 22.793 1.00 78.00 89 VAL A CA 1
ATOM 619 C C . VAL A 1 89 ? -16.179 8.530 24.172 1.00 78.00 89 VAL A C 1
ATOM 621 O O . VAL A 1 89 ? -15.890 7.874 25.178 1.00 78.00 89 VAL A O 1
ATOM 624 N N . ARG A 1 90 ? -16.537 9.816 24.237 1.00 75.25 90 ARG A N 1
ATOM 625 C CA . ARG A 1 90 ? -16.729 10.540 25.500 1.00 75.25 90 ARG A CA 1
ATOM 626 C C . ARG A 1 90 ? -18.214 10.780 25.770 1.00 75.25 90 ARG A C 1
ATOM 628 O O . ARG A 1 90 ? -18.942 11.275 24.912 1.00 75.25 90 ARG A O 1
ATOM 635 N N . ILE A 1 91 ? -18.630 10.502 27.006 1.00 66.00 91 ILE A N 1
ATOM 636 C CA . ILE A 1 91 ? -19.942 10.910 27.520 1.00 66.00 91 ILE A CA 1
ATOM 637 C C . ILE A 1 91 ? -19.873 12.387 27.943 1.00 66.00 91 ILE A C 1
ATOM 639 O O . ILE A 1 91 ? -18.923 12.765 28.644 1.00 66.00 91 ILE A O 1
ATOM 643 N N . PRO A 1 92 ? -20.856 13.218 27.547 1.00 65.19 92 PRO A N 1
ATOM 644 C CA . PRO A 1 92 ? -20.934 14.602 27.983 1.00 65.19 92 PRO A CA 1
ATOM 645 C C . PRO A 1 92 ? -20.909 14.762 29.512 1.00 65.19 92 PRO A C 1
ATOM 647 O O . PRO A 1 92 ? -21.508 13.980 30.250 1.00 65.19 92 PRO A O 1
ATOM 650 N N . GLY A 1 93 ? -20.180 15.769 29.990 1.00 63.06 93 GLY A N 1
ATOM 651 C CA . GLY A 1 93 ? -19.993 16.053 31.415 1.00 63.06 93 GLY A CA 1
ATOM 652 C C . GLY A 1 93 ? -21.174 16.786 32.076 1.00 63.06 93 GLY A C 1
ATOM 653 O O . GLY A 1 93 ? -22.069 17.288 31.396 1.00 63.06 93 GLY A O 1
ATOM 654 N N . PRO A 1 94 ? -21.179 16.913 33.417 1.00 57.12 94 PRO A N 1
ATOM 655 C CA . PRO A 1 94 ? -22.214 17.661 34.124 1.00 57.12 94 PRO A CA 1
ATOM 656 C C . PRO A 1 94 ? -22.240 19.131 33.673 1.00 57.12 94 PRO A C 1
ATOM 658 O O . PRO A 1 94 ? -21.239 19.834 33.785 1.00 57.12 94 PRO A O 1
ATOM 661 N N . GLY A 1 95 ? -23.392 19.596 33.180 1.00 64.88 95 GLY A N 1
ATOM 662 C CA . GLY A 1 95 ? -23.576 20.947 32.630 1.00 64.88 95 GLY A CA 1
ATOM 663 C C . GLY A 1 95 ? -23.515 21.024 31.099 1.00 64.88 95 GLY A C 1
ATOM 664 O O . GLY A 1 95 ? -23.962 22.015 30.527 1.00 64.88 95 GLY A O 1
ATOM 665 N N . GLU A 1 96 ? -23.046 19.971 30.426 1.00 61.16 96 GLU A N 1
ATOM 666 C CA . GLU A 1 96 ? -23.211 19.793 28.983 1.00 61.16 96 GLU A CA 1
ATOM 667 C C . GLU A 1 96 ? -24.622 19.223 28.765 1.00 61.16 96 GLU A C 1
ATOM 669 O O . GLU A 1 96 ? -24.884 18.102 29.185 1.00 61.16 96 GLU A O 1
ATOM 674 N N . GLN A 1 97 ? -25.569 20.004 28.220 1.00 54.28 97 GLN A N 1
ATOM 675 C CA . GLN A 1 97 ? -26.980 19.591 28.146 1.00 54.28 97 GLN A CA 1
ATOM 676 C C . GLN A 1 97 ? -27.165 18.352 27.260 1.00 54.28 97 GLN A C 1
ATOM 678 O O . GLN A 1 97 ? -27.000 18.450 26.040 1.00 54.28 97 GLN A O 1
ATOM 683 N N . PRO A 1 98 ? -27.607 17.217 27.830 1.00 49.97 98 PRO A N 1
ATOM 684 C CA . PRO A 1 98 ? -28.059 16.089 27.052 1.00 49.97 98 PRO A CA 1
ATOM 685 C C . PRO A 1 98 ? -29.554 16.230 26.767 1.00 49.97 98 PRO A C 1
ATOM 687 O O . PRO A 1 98 ? -30.341 16.471 27.680 1.00 49.97 98 PRO A O 1
ATOM 690 N N . GLY A 1 99 ? -29.959 16.034 25.513 1.00 45.44 99 GLY A N 1
ATOM 691 C CA . GLY A 1 99 ? -31.359 15.757 25.196 1.00 45.44 99 GLY A CA 1
ATOM 692 C C . GLY A 1 99 ? -32.199 16.920 24.671 1.00 45.44 99 GLY A C 1
ATOM 693 O O . GLY A 1 99 ? -33.294 17.167 25.167 1.00 45.44 99 GLY A O 1
ATOM 694 N N . LEU A 1 100 ? -31.795 17.498 23.541 1.00 44.41 100 LEU A N 1
ATOM 695 C CA . LEU A 1 100 ? -32.758 17.678 22.447 1.00 44.41 100 LEU A CA 1
ATOM 696 C C . LEU A 1 100 ? -32.621 16.471 21.507 1.00 44.41 100 LEU A C 1
ATOM 698 O O . LEU A 1 100 ? -32.054 16.589 20.435 1.00 44.41 100 LEU A O 1
ATOM 702 N N . GLY A 1 101 ? -33.015 15.276 21.965 1.00 42.34 101 GLY A N 1
ATOM 703 C CA . GLY A 1 101 ? -33.108 14.040 21.161 1.00 42.34 101 GLY A CA 1
ATOM 704 C C . GLY A 1 101 ? -31.824 13.459 20.539 1.00 42.34 101 GLY A C 1
ATOM 705 O O . GLY A 1 101 ? -31.864 12.348 20.029 1.00 42.34 101 GLY A O 1
ATOM 706 N N . SER A 1 102 ? -30.695 14.163 20.582 1.00 48.59 102 SER A N 1
ATOM 707 C CA . SER A 1 102 ? -29.493 13.815 19.820 1.00 48.59 102 SER A CA 1
ATOM 708 C C . SER A 1 102 ? -28.231 14.366 20.485 1.00 48.59 102 SER A C 1
ATOM 710 O O . SER A 1 102 ? -27.477 15.093 19.841 1.00 48.59 102 SER A O 1
ATOM 712 N N . THR A 1 103 ? -28.011 14.129 21.785 1.00 48.25 103 THR A N 1
ATOM 713 C CA . THR A 1 103 ? -26.778 14.622 22.426 1.00 48.25 10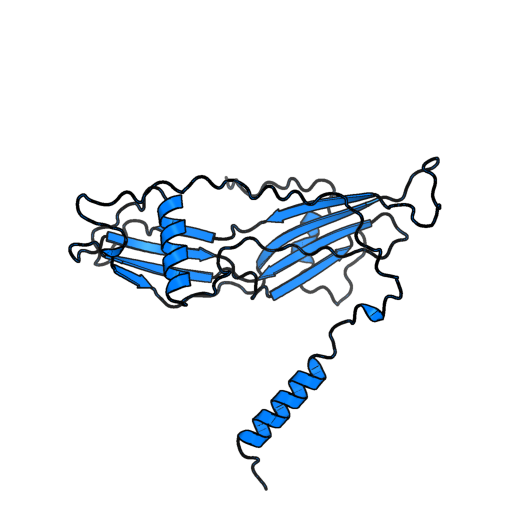3 THR A CA 1
ATOM 714 C C . THR A 1 103 ? -25.580 13.988 21.721 1.00 48.25 103 THR A C 1
ATOM 716 O O . THR A 1 103 ? -25.392 12.777 21.865 1.00 48.25 103 THR A O 1
ATOM 719 N N . PRO A 1 104 ? -24.789 14.745 20.941 1.00 53.62 104 PRO A N 1
ATOM 720 C CA . PRO A 1 104 ? -23.728 14.155 20.153 1.00 53.62 104 PRO A CA 1
ATOM 721 C C . PRO A 1 104 ? -22.658 13.694 21.125 1.00 53.62 104 PRO A C 1
ATOM 723 O O . PRO A 1 104 ? -22.125 14.486 21.905 1.00 53.62 104 PRO A O 1
ATOM 726 N N . GLN A 1 105 ? -22.354 12.407 21.104 1.00 63.03 105 GLN A N 1
ATOM 727 C CA . GLN A 1 105 ? -21.153 11.929 21.760 1.00 63.03 105 GLN A CA 1
ATOM 728 C C . GLN A 1 105 ? -19.975 12.462 20.963 1.00 63.03 105 GLN A C 1
ATOM 730 O O . GLN A 1 105 ? -19.961 12.371 19.733 1.00 63.03 105 GLN A O 1
ATOM 735 N N . SER A 1 106 ? -19.009 13.076 21.640 1.00 66.50 106 SER A N 1
ATOM 736 C CA . SER A 1 106 ? -17.803 13.495 20.944 1.00 66.50 106 SER A CA 1
ATOM 737 C C . SER A 1 106 ? -16.958 12.254 20.692 1.00 66.50 106 SER A C 1
ATOM 739 O O . SER A 1 106 ? -16.509 11.575 21.618 1.00 66.50 106 SER A O 1
ATOM 741 N N . VAL A 1 107 ? -16.808 11.936 19.407 1.00 71.75 107 VAL A N 1
ATOM 742 C CA . VAL A 1 107 ? -15.977 10.835 18.935 1.00 71.75 107 VAL A CA 1
ATOM 743 C C . VAL A 1 107 ? -14.702 11.421 18.353 1.00 71.75 107 VAL A C 1
ATOM 745 O O . VAL A 1 107 ? -14.737 12.077 17.312 1.00 71.75 107 VAL A O 1
ATOM 748 N N . THR A 1 108 ? -13.572 11.166 19.005 1.00 77.31 108 THR A N 1
ATOM 749 C CA . THR A 1 108 ? -12.254 11.474 18.437 1.00 77.31 108 THR A CA 1
ATOM 750 C C . THR A 1 108 ? -11.785 10.279 17.617 1.00 77.31 108 THR A C 1
ATOM 752 O O . THR A 1 108 ? -11.958 9.136 18.045 1.00 77.31 108 THR A O 1
ATOM 755 N N . ARG A 1 109 ? -11.212 10.533 16.436 1.00 79.38 109 ARG A N 1
ATOM 756 C CA . ARG A 1 109 ? -10.746 9.497 15.507 1.00 79.38 109 ARG A CA 1
ATOM 757 C C . ARG A 1 109 ? -9.288 9.732 15.134 1.00 79.38 109 ARG A C 1
ATOM 759 O O . ARG A 1 109 ? -8.930 10.857 14.791 1.00 79.38 109 ARG A O 1
ATOM 766 N N . THR A 1 110 ? -8.500 8.664 15.153 1.00 85.69 110 THR A N 1
ATOM 767 C CA . THR A 1 110 ? -7.113 8.656 14.684 1.00 85.69 110 THR A CA 1
ATOM 768 C C . THR A 1 110 ? -6.908 7.464 13.767 1.00 85.69 110 THR A C 1
ATOM 770 O O . THR A 1 110 ? -7.099 6.325 14.188 1.00 85.69 110 THR A O 1
ATOM 773 N N . ASP A 1 111 ? -6.503 7.743 12.535 1.00 85.69 111 ASP A N 1
ATOM 774 C CA . ASP A 1 111 ? -6.241 6.746 11.504 1.00 85.69 111 ASP A CA 1
ATOM 775 C C . ASP A 1 111 ? -4.745 6.692 11.208 1.00 85.69 111 ASP A C 1
ATOM 777 O O . ASP A 1 111 ? -4.110 7.733 11.034 1.00 85.69 111 ASP A O 1
ATOM 781 N N . THR A 1 112 ? -4.203 5.481 11.116 1.00 88.31 112 THR A N 1
ATOM 782 C CA . THR A 1 112 ? -2.784 5.249 10.848 1.00 88.31 112 THR A CA 1
ATOM 783 C C . THR A 1 112 ? -2.621 4.118 9.839 1.00 88.31 112 THR A C 1
ATOM 785 O O . THR A 1 112 ? -2.995 2.977 10.114 1.00 88.31 112 THR A O 1
ATOM 788 N N . GLU A 1 113 ? -2.017 4.412 8.687 1.00 88.06 113 GLU A N 1
ATOM 789 C CA . GLU A 1 113 ? -1.482 3.380 7.791 1.00 88.06 113 GLU A CA 1
ATOM 790 C C . GLU A 1 113 ? -0.139 2.893 8.354 1.00 88.06 113 GLU A C 1
ATOM 792 O O . GLU A 1 113 ? 0.763 3.695 8.592 1.00 88.06 113 GLU A O 1
ATOM 797 N N . LEU A 1 114 ? -0.019 1.588 8.618 1.00 88.75 114 LEU A N 1
ATOM 798 C CA . LEU A 1 114 ? 1.209 0.985 9.155 1.00 88.75 114 LEU A CA 1
ATOM 799 C C . LEU A 1 114 ? 2.141 0.507 8.044 1.00 88.75 114 LEU A C 1
ATOM 801 O O . LEU A 1 114 ? 3.359 0.510 8.206 1.00 88.75 114 LEU A O 1
ATOM 805 N N . VAL A 1 115 ? 1.561 0.080 6.923 1.00 89.38 115 VAL A N 1
ATOM 806 C CA . VAL A 1 115 ? 2.288 -0.374 5.741 1.00 89.38 115 VAL A CA 1
ATOM 807 C C . VAL A 1 115 ? 2.017 0.611 4.601 1.00 89.38 115 VAL A C 1
ATOM 809 O O . VAL A 1 115 ? 0.849 0.909 4.340 1.00 89.38 115 VAL A O 1
ATOM 812 N N . PRO A 1 116 ? 3.056 1.109 3.902 1.00 88.81 116 PRO A N 1
ATOM 813 C CA . PRO A 1 116 ? 2.864 1.969 2.743 1.00 88.81 116 PRO A CA 1
ATOM 814 C C . PRO A 1 116 ? 1.987 1.291 1.679 1.00 88.81 116 PRO A C 1
ATOM 816 O O . PRO A 1 116 ? 2.146 0.089 1.443 1.00 88.81 116 PRO A O 1
ATOM 819 N N . PRO A 1 117 ? 1.117 2.035 0.971 1.00 88.62 117 PRO A N 1
ATOM 820 C CA . PRO A 1 117 ? 0.283 1.467 -0.087 1.00 88.62 117 PRO A CA 1
ATOM 821 C C . PRO A 1 117 ? 1.096 0.732 -1.154 1.00 88.62 117 PRO A C 1
ATOM 823 O O . PRO A 1 117 ? 0.670 -0.315 -1.644 1.00 88.62 117 PRO A O 1
ATOM 826 N N . PHE A 1 118 ? 2.272 1.269 -1.492 1.00 93.25 118 PHE A N 1
ATOM 827 C CA . PHE A 1 118 ? 3.272 0.624 -2.332 1.00 93.25 118 PHE A CA 1
ATOM 828 C C . PHE A 1 118 ? 4.681 1.155 -2.043 1.00 93.25 118 PHE A C 1
ATOM 830 O O . PHE A 1 118 ? 4.848 2.212 -1.435 1.00 93.25 118 PHE A O 1
ATOM 837 N N . GLY A 1 119 ? 5.690 0.422 -2.507 1.00 92.06 119 GLY A N 1
ATOM 838 C CA . GLY A 1 119 ? 7.099 0.786 -2.433 1.00 92.06 119 GLY A CA 1
ATOM 839 C C . GLY A 1 119 ? 7.913 0.123 -3.543 1.00 92.06 119 GLY A C 1
ATOM 840 O O . GLY A 1 119 ? 7.592 -0.981 -3.993 1.00 92.06 119 GLY A O 1
ATOM 841 N N . LEU A 1 120 ? 8.962 0.815 -3.981 1.00 92.75 120 LEU A N 1
ATOM 842 C CA . LEU A 1 120 ? 9.921 0.350 -4.980 1.00 92.75 120 LEU A CA 1
ATOM 843 C C . LEU A 1 120 ? 11.219 -0.070 -4.285 1.00 92.75 120 LEU A C 1
ATOM 845 O O . LEU A 1 120 ? 11.768 0.694 -3.495 1.00 92.75 120 LEU A O 1
ATOM 849 N N . ALA A 1 121 ? 11.714 -1.263 -4.604 1.00 91.44 121 ALA A N 1
ATOM 850 C CA . ALA A 1 121 ? 13.029 -1.734 -4.194 1.00 91.44 121 ALA A CA 1
ATOM 851 C C . ALA A 1 121 ? 13.814 -2.179 -5.431 1.00 91.44 121 ALA A C 1
ATOM 853 O O . ALA A 1 121 ? 13.416 -3.128 -6.104 1.00 91.44 121 ALA A O 1
ATOM 854 N N . VAL A 1 122 ? 14.916 -1.495 -5.729 1.00 89.44 122 VAL A N 1
ATOM 855 C CA . VAL A 1 122 ? 15.864 -1.899 -6.777 1.00 89.44 122 VAL A CA 1
ATOM 856 C C . VAL A 1 122 ? 16.857 -2.879 -6.166 1.00 89.44 122 VAL A C 1
ATOM 858 O O . VAL A 1 122 ? 17.316 -2.670 -5.040 1.00 89.44 122 VAL A O 1
ATOM 861 N N . ASP A 1 123 ? 17.173 -3.958 -6.877 1.00 86.31 123 ASP A N 1
ATOM 862 C CA . ASP A 1 123 ? 18.184 -4.898 -6.407 1.00 86.31 123 ASP A CA 1
ATOM 863 C C . ASP A 1 123 ? 19.528 -4.184 -6.281 1.00 86.31 123 ASP A C 1
ATOM 865 O O . ASP A 1 123 ? 19.949 -3.447 -7.172 1.00 86.31 123 ASP A O 1
ATOM 869 N N . ALA A 1 124 ? 20.243 -4.413 -5.180 1.00 74.69 124 ALA A N 1
ATOM 870 C CA . ALA A 1 124 ? 21.656 -4.061 -5.157 1.00 74.69 124 ALA A CA 1
ATOM 871 C C . ALA A 1 124 ? 22.360 -4.839 -6.277 1.00 74.69 124 ALA A C 1
ATOM 873 O O . ALA A 1 124 ? 21.964 -5.973 -6.547 1.00 74.69 124 ALA A O 1
ATOM 874 N N . ALA A 1 125 ? 23.385 -4.251 -6.906 1.00 63.81 125 ALA A N 1
ATOM 875 C CA . ALA A 1 125 ? 24.192 -4.925 -7.924 1.00 63.81 125 ALA A CA 1
ATOM 876 C C . ALA A 1 125 ? 24.612 -6.314 -7.409 1.00 63.81 125 ALA A C 1
ATOM 878 O O . ALA A 1 125 ? 25.482 -6.425 -6.548 1.00 63.81 125 ALA A O 1
ATOM 879 N N . GLY A 1 126 ? 23.908 -7.350 -7.862 1.00 52.00 126 GLY A N 1
ATOM 880 C CA . GLY A 1 126 ? 24.038 -8.716 -7.381 1.00 52.00 126 GLY A CA 1
ATOM 881 C C . GLY A 1 126 ? 24.664 -9.581 -8.460 1.00 52.00 126 GLY A C 1
ATOM 882 O O . GLY A 1 126 ? 24.390 -9.391 -9.640 1.00 52.00 126 GLY A O 1
ATOM 883 N N . ASP A 1 127 ? 25.484 -10.534 -8.027 1.00 45.09 127 ASP A N 1
ATOM 884 C CA . ASP A 1 127 ? 26.449 -11.368 -8.766 1.00 45.09 127 ASP A CA 1
ATOM 885 C C . ASP A 1 127 ? 25.889 -12.241 -9.925 1.00 45.09 127 ASP A C 1
ATOM 887 O O . ASP A 1 127 ? 26.556 -13.162 -10.403 1.00 45.09 127 ASP A O 1
ATOM 891 N N . GLY A 1 128 ? 24.654 -11.998 -10.371 1.00 45.91 128 GLY A N 1
ATOM 892 C CA . GLY A 1 128 ? 24.018 -12.632 -11.524 1.00 45.91 128 GLY A CA 1
ATOM 893 C C . GLY A 1 128 ? 24.458 -12.022 -12.858 1.00 45.91 128 GLY A C 1
ATOM 894 O O . GLY A 1 128 ? 25.039 -10.945 -12.916 1.00 45.91 128 GLY A O 1
ATOM 895 N N . SER A 1 129 ? 24.164 -12.711 -13.965 1.00 48.16 129 SER A N 1
ATOM 896 C CA . SER A 1 129 ? 24.630 -12.416 -15.337 1.00 48.16 129 SER A CA 1
ATOM 897 C C . SER A 1 129 ? 24.254 -11.042 -15.918 1.00 48.16 129 SER A C 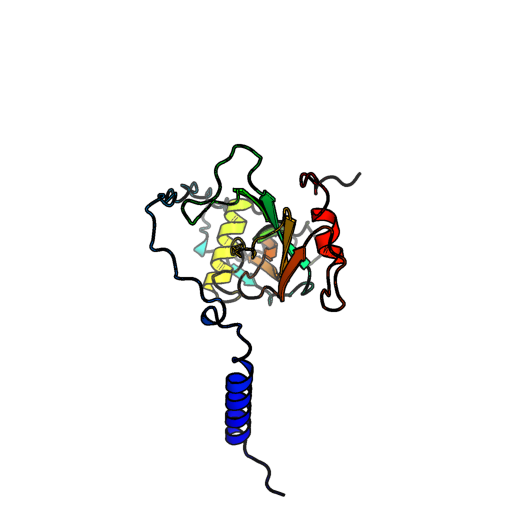1
ATOM 899 O O . SER A 1 129 ? 24.548 -10.772 -17.081 1.00 48.16 129 SER A O 1
ATOM 901 N N . ALA A 1 130 ? 23.582 -10.197 -15.147 1.00 54.00 130 ALA A N 1
ATOM 902 C CA . ALA A 1 130 ? 23.111 -8.885 -15.532 1.00 54.00 130 ALA A CA 1
ATOM 903 C C . ALA A 1 130 ? 24.047 -7.838 -14.902 1.00 54.00 130 ALA A C 1
ATOM 905 O O . ALA A 1 130 ? 23.871 -7.388 -13.778 1.00 54.00 130 ALA A O 1
ATOM 906 N N . THR A 1 131 ? 25.128 -7.510 -15.610 1.00 59.31 131 THR A N 1
ATOM 907 C CA . THR A 1 131 ? 26.252 -6.711 -15.084 1.00 59.31 131 THR A CA 1
ATOM 908 C C . THR A 1 131 ? 25.942 -5.229 -14.840 1.00 59.31 131 THR A C 1
ATOM 910 O O . THR A 1 131 ? 26.811 -4.512 -14.348 1.00 59.31 131 THR A O 1
ATOM 913 N N . VAL A 1 132 ? 24.755 -4.743 -15.216 1.00 71.25 132 VAL A N 1
ATOM 914 C CA . VAL A 1 132 ? 24.390 -3.320 -15.164 1.00 71.25 132 VAL A CA 1
ATOM 915 C C . VAL A 1 132 ? 23.081 -3.171 -14.406 1.00 71.25 132 VAL A C 1
ATOM 917 O O . VAL A 1 132 ? 22.043 -3.571 -14.910 1.00 71.25 132 VAL A O 1
ATOM 920 N N . VAL A 1 133 ? 23.140 -2.603 -13.202 1.00 81.31 133 VAL A N 1
ATOM 921 C CA . VAL A 1 133 ? 21.955 -2.188 -12.446 1.00 81.31 133 VAL A CA 1
ATOM 922 C C . VAL A 1 133 ? 22.036 -0.680 -12.251 1.00 81.31 133 VAL A C 1
ATOM 924 O O . VAL A 1 133 ? 22.853 -0.186 -11.474 1.00 81.31 133 VAL A O 1
ATOM 927 N N . ASP A 1 134 ? 21.216 0.054 -12.989 1.00 82.31 134 ASP A N 1
ATOM 928 C CA . ASP A 1 134 ? 21.056 1.489 -12.841 1.00 82.31 134 ASP A CA 1
ATOM 929 C C . ASP A 1 134 ? 20.171 1.797 -11.636 1.00 82.31 134 ASP A C 1
ATOM 931 O O . ASP A 1 134 ? 19.177 1.112 -11.362 1.00 82.31 134 ASP A O 1
ATOM 935 N N . GLN A 1 135 ? 20.510 2.886 -10.947 1.00 81.56 135 GLN A N 1
ATOM 936 C CA . GLN A 1 135 ? 19.589 3.488 -9.997 1.00 81.56 135 GLN A CA 1
ATOM 937 C C . GLN A 1 135 ? 18.376 4.022 -10.762 1.00 81.56 135 GLN A C 1
ATOM 939 O O . GLN A 1 135 ? 18.515 4.739 -11.753 1.00 81.56 135 GLN A O 1
ATOM 944 N N . LEU A 1 136 ? 17.180 3.672 -10.298 1.00 86.12 136 LEU A N 1
ATOM 945 C CA . LEU A 1 136 ? 15.931 4.143 -10.884 1.00 86.12 136 LEU A CA 1
ATOM 946 C C . LEU A 1 136 ? 15.569 5.510 -10.307 1.00 86.12 136 LEU A C 1
ATOM 948 O O . LEU A 1 136 ? 14.643 5.637 -9.512 1.00 86.12 136 LEU A O 1
ATOM 952 N N . THR A 1 137 ? 16.311 6.540 -10.712 1.00 83.94 137 THR A N 1
ATOM 953 C CA . THR A 1 137 ? 16.115 7.904 -10.218 1.00 83.94 137 THR A CA 1
ATOM 954 C C . THR A 1 137 ? 15.243 8.754 -11.149 1.00 83.94 137 THR A C 1
ATOM 956 O O . THR A 1 137 ? 15.327 8.619 -12.370 1.00 83.94 137 THR A O 1
ATOM 959 N N . PRO A 1 138 ? 14.427 9.669 -10.601 1.00 86.75 138 PRO A N 1
ATOM 960 C CA . PRO A 1 138 ? 14.050 9.743 -9.191 1.00 86.75 138 PRO A CA 1
ATOM 961 C C . PRO A 1 138 ? 13.075 8.609 -8.820 1.00 86.75 138 PRO A C 1
ATOM 963 O O . PRO A 1 138 ? 12.104 8.364 -9.540 1.00 86.75 138 PRO A O 1
ATOM 966 N N . ASP A 1 139 ? 13.300 7.963 -7.672 1.00 86.19 139 ASP A N 1
ATOM 967 C CA . ASP A 1 139 ? 12.537 6.787 -7.225 1.00 86.19 139 ASP A CA 1
ATOM 968 C C . ASP A 1 139 ? 11.008 6.977 -7.276 1.00 86.19 139 ASP A C 1
ATOM 970 O O . ASP A 1 139 ? 10.323 6.071 -7.754 1.00 86.19 139 ASP A O 1
ATOM 974 N N . PRO A 1 140 ? 10.423 8.131 -6.875 1.00 86.56 140 PRO A N 1
ATOM 975 C CA . PRO A 1 140 ? 8.973 8.321 -6.940 1.00 86.56 140 PRO A CA 1
ATOM 976 C C . PRO A 1 140 ? 8.407 8.291 -8.365 1.00 86.56 140 PRO A C 1
ATOM 978 O O . PRO A 1 140 ? 7.293 7.807 -8.569 1.00 86.56 140 PRO A O 1
ATOM 981 N N . ALA A 1 141 ? 9.161 8.783 -9.354 1.00 89.81 141 ALA A N 1
ATOM 982 C CA . ALA A 1 141 ? 8.725 8.783 -10.747 1.00 89.81 141 ALA A CA 1
ATOM 983 C C . ALA A 1 141 ? 8.731 7.365 -11.320 1.00 89.81 141 ALA A C 1
ATOM 985 O O . ALA A 1 141 ? 7.745 6.933 -11.917 1.00 89.81 141 ALA A O 1
ATOM 986 N N . TRP A 1 142 ? 9.805 6.614 -11.067 1.00 92.31 142 TRP A N 1
ATOM 987 C CA . TRP A 1 142 ? 9.905 5.212 -11.466 1.00 92.31 142 TRP A CA 1
ATOM 988 C C . TRP A 1 142 ? 8.875 4.334 -10.767 1.00 92.31 142 TRP A C 1
ATOM 990 O O . TRP A 1 142 ? 8.227 3.524 -11.422 1.00 92.31 142 TRP A O 1
ATOM 1000 N N . ALA A 1 143 ? 8.664 4.523 -9.464 1.00 92.19 143 ALA A N 1
ATOM 1001 C CA . ALA A 1 143 ? 7.662 3.774 -8.717 1.00 92.19 143 ALA A CA 1
ATOM 1002 C C . ALA A 1 143 ? 6.249 4.022 -9.272 1.00 92.19 143 ALA A C 1
ATOM 1004 O O . ALA A 1 143 ? 5.483 3.076 -9.445 1.00 92.19 143 ALA A O 1
ATOM 1005 N N . GLY A 1 144 ? 5.919 5.276 -9.606 1.00 92.00 144 GLY A N 1
ATOM 1006 C CA . GLY A 1 144 ? 4.650 5.635 -10.240 1.00 92.00 144 GLY A CA 1
ATOM 1007 C C . GLY A 1 144 ? 4.492 5.053 -11.647 1.00 92.00 144 GLY A C 1
ATOM 1008 O O . GLY A 1 144 ? 3.444 4.485 -11.957 1.00 92.00 144 GLY A O 1
ATOM 1009 N N . TYR A 1 145 ? 5.533 5.145 -12.477 1.00 93.12 145 TYR A N 1
ATOM 1010 C CA . TYR A 1 145 ? 5.544 4.601 -13.837 1.00 93.12 145 TYR A CA 1
ATOM 1011 C C . TYR A 1 145 ? 5.394 3.073 -13.851 1.00 93.12 145 TYR A C 1
ATOM 1013 O O . TYR A 1 145 ? 4.507 2.552 -14.525 1.00 93.12 145 TYR A O 1
ATOM 1021 N N . LEU A 1 146 ? 6.189 2.358 -13.047 1.00 94.81 146 LEU A N 1
ATOM 1022 C CA . LEU A 1 146 ? 6.126 0.899 -12.923 1.00 94.81 146 LEU A CA 1
ATOM 1023 C C . LEU A 1 146 ? 4.776 0.429 -12.372 1.00 94.81 146 LEU A C 1
ATOM 1025 O O . LEU A 1 146 ? 4.224 -0.557 -12.851 1.00 94.81 146 LEU A O 1
ATOM 1029 N N . LEU A 1 147 ? 4.210 1.148 -11.396 1.00 94.88 147 LEU A N 1
ATOM 1030 C CA . LEU A 1 147 ? 2.870 0.861 -10.885 1.00 94.88 147 LEU A CA 1
ATOM 1031 C C . LEU A 1 147 ? 1.788 1.052 -11.960 1.00 94.88 147 LEU A C 1
ATOM 1033 O O . LEU A 1 147 ? 0.808 0.307 -11.975 1.00 94.88 147 LEU A O 1
ATOM 1037 N N . GLY A 1 148 ? 1.949 2.053 -12.830 1.00 94.25 148 GLY A N 1
ATOM 1038 C CA . GLY A 1 148 ? 1.094 2.277 -13.995 1.00 94.25 148 GLY A CA 1
ATOM 1039 C C . GLY A 1 148 ? 1.154 1.106 -14.973 1.00 94.25 148 GLY A C 1
ATOM 1040 O O . GLY A 1 148 ? 0.133 0.463 -15.195 1.00 94.25 148 GLY A O 1
ATOM 1041 N N . ASP A 1 149 ? 2.351 0.762 -15.457 1.00 95.00 149 ASP A N 1
ATOM 1042 C CA . ASP A 1 149 ? 2.560 -0.339 -16.414 1.00 95.00 149 ASP A CA 1
ATOM 1043 C C . ASP A 1 149 ? 2.036 -1.686 -15.879 1.00 95.00 149 ASP A C 1
ATOM 1045 O O . ASP A 1 149 ? 1.331 -2.410 -16.580 1.00 95.00 149 ASP A O 1
ATOM 1049 N N . LEU A 1 150 ? 2.284 -1.991 -14.602 1.00 94.25 150 LEU A N 1
ATOM 1050 C CA . LEU A 1 150 ? 1.788 -3.199 -13.939 1.00 94.25 150 LEU A CA 1
ATOM 1051 C C . LEU A 1 150 ? 0.247 -3.298 -13.949 1.00 94.25 150 LEU A C 1
ATOM 1053 O O . LEU A 1 150 ? -0.308 -4.386 -14.136 1.00 94.25 150 LEU A O 1
ATOM 1057 N N . ARG A 1 151 ? -0.445 -2.171 -13.727 1.00 94.31 151 ARG A N 1
ATOM 1058 C CA . ARG A 1 151 ? -1.915 -2.089 -13.767 1.00 94.31 151 ARG A CA 1
ATOM 1059 C C . ARG A 1 151 ? -2.436 -2.126 -15.203 1.00 94.31 151 ARG A C 1
ATOM 1061 O O . ARG A 1 151 ? -3.412 -2.820 -15.455 1.00 94.31 151 ARG A O 1
ATOM 1068 N N . ASP A 1 152 ? -1.787 -1.423 -16.127 1.00 94.69 152 ASP A N 1
ATOM 1069 C CA . ASP A 1 152 ? -2.187 -1.348 -17.538 1.00 94.69 152 ASP A CA 1
ATOM 1070 C C . ASP A 1 152 ? -2.059 -2.705 -18.248 1.00 94.69 152 ASP A C 1
ATOM 1072 O O . ASP A 1 152 ? -2.804 -2.999 -19.182 1.00 94.69 152 ASP A O 1
ATOM 1076 N N . ARG A 1 153 ? -1.143 -3.561 -17.778 1.00 94.12 153 ARG A N 1
ATOM 1077 C CA . ARG A 1 153 ? -0.973 -4.947 -18.239 1.00 94.12 153 ARG A CA 1
ATOM 1078 C C . ARG A 1 153 ? -1.857 -5.966 -17.512 1.00 94.12 153 ARG A C 1
ATOM 1080 O O . ARG A 1 153 ? -1.684 -7.163 -17.734 1.00 94.12 153 ARG A O 1
ATOM 1087 N N . ASP A 1 154 ? -2.757 -5.523 -16.631 1.00 94.25 154 ASP A N 1
ATOM 1088 C CA . ASP A 1 154 ? -3.642 -6.374 -15.820 1.00 94.25 154 ASP A CA 1
ATOM 1089 C C . ASP A 1 154 ? -2.903 -7.452 -14.989 1.00 94.25 154 ASP A C 1
ATOM 1091 O O . ASP A 1 154 ? -3.467 -8.495 -14.646 1.00 94.25 154 ASP A O 1
ATOM 1095 N N . ILE A 1 155 ? -1.632 -7.221 -14.634 1.00 94.06 155 ILE A N 1
ATOM 1096 C CA . ILE A 1 155 ? -0.848 -8.147 -13.791 1.00 94.06 155 ILE A CA 1
ATOM 1097 C C . ILE A 1 155 ? -1.344 -8.083 -12.344 1.00 94.06 155 ILE A C 1
ATOM 1099 O O . ILE A 1 155 ? -1.395 -9.094 -11.639 1.00 94.06 155 ILE A O 1
ATOM 1103 N N . VAL A 1 156 ? -1.748 -6.888 -11.911 1.00 93.00 156 VAL A N 1
ATOM 1104 C CA . VAL A 1 156 ? 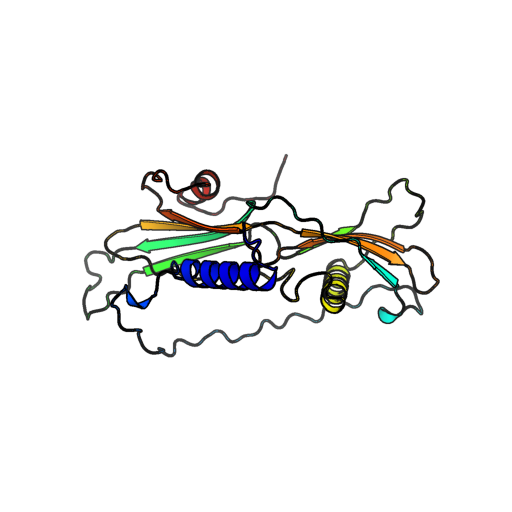-2.431 -6.650 -10.639 1.00 93.00 156 VAL A CA 1
ATOM 1105 C C . VAL A 1 156 ? -3.731 -5.877 -10.861 1.00 93.00 156 VAL A C 1
ATOM 1107 O O . VAL A 1 156 ? -3.899 -5.223 -11.890 1.00 93.00 156 VAL A O 1
ATOM 1110 N N . PRO A 1 157 ? -4.649 -5.872 -9.880 1.00 90.00 157 PRO A N 1
ATOM 1111 C CA . PRO A 1 157 ? -5.878 -5.100 -9.987 1.00 90.00 157 PRO A CA 1
ATOM 1112 C C . PRO A 1 157 ? -5.634 -3.580 -10.068 1.00 90.00 157 PRO A C 1
ATOM 1114 O O . PRO A 1 157 ? -4.715 -3.068 -9.424 1.00 90.00 157 PRO A O 1
ATOM 1117 N N . PRO A 1 158 ? -6.539 -2.801 -10.693 1.00 90.69 158 PRO A N 1
ATOM 1118 C CA . PRO A 1 158 ? -6.403 -1.340 -10.826 1.00 90.69 158 PRO A CA 1
ATOM 1119 C C . PRO A 1 158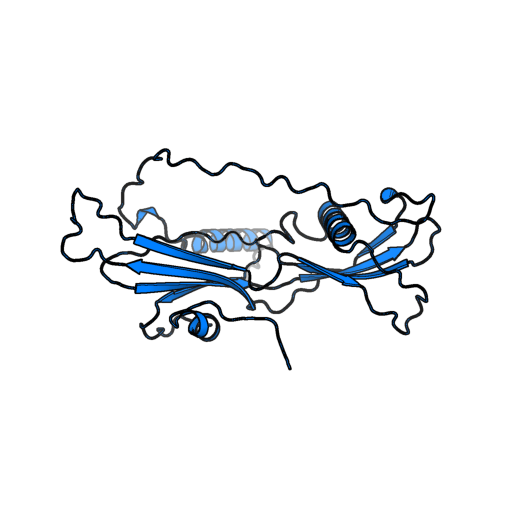 ? -6.284 -0.552 -9.507 1.00 90.69 158 PRO A C 1
ATOM 1121 O O . PRO A 1 158 ? -5.882 0.616 -9.493 1.00 90.69 158 PRO A O 1
ATOM 1124 N N . ARG A 1 159 ? -6.690 -1.157 -8.383 1.00 88.31 159 ARG A N 1
ATOM 1125 C CA . ARG A 1 159 ? -6.613 -0.557 -7.041 1.00 88.31 159 ARG A CA 1
ATOM 1126 C C . ARG A 1 159 ? -5.348 -0.924 -6.267 1.00 88.31 159 ARG A C 1
ATOM 1128 O O . ARG A 1 159 ? -5.118 -0.314 -5.229 1.00 88.31 159 ARG A O 1
ATOM 1135 N N . PHE A 1 160 ? -4.543 -1.867 -6.751 1.00 91.81 160 PHE A N 1
ATOM 1136 C CA . PHE A 1 160 ? -3.279 -2.247 -6.122 1.00 91.81 160 PHE A CA 1
ATOM 1137 C C . PHE A 1 160 ? -2.388 -1.023 -5.930 1.00 91.81 160 PHE A C 1
ATOM 1139 O O . PHE A 1 160 ? -2.241 -0.257 -6.875 1.00 91.81 160 PHE A O 1
ATOM 1146 N N . GLY A 1 161 ? -1.807 -0.808 -4.752 1.00 90.19 161 GLY A N 1
ATOM 1147 C CA . GLY A 1 161 ? -0.976 0.367 -4.479 1.00 90.19 161 GLY A CA 1
ATOM 1148 C C . GLY A 1 161 ? -1.752 1.637 -4.114 1.00 90.19 161 GLY A C 1
ATOM 1149 O O . GLY A 1 161 ? -1.210 2.734 -4.212 1.00 90.19 161 GLY A O 1
ATOM 1150 N N . ARG A 1 162 ? -3.038 1.528 -3.757 1.00 89.06 162 ARG A N 1
ATOM 1151 C CA . ARG A 1 162 ? -3.836 2.644 -3.218 1.00 89.06 162 ARG A CA 1
ATOM 1152 C C . ARG A 1 162 ? -4.007 2.503 -1.708 1.00 89.06 162 ARG A C 1
ATOM 1154 O O . ARG A 1 162 ? -4.061 1.386 -1.203 1.00 89.06 162 ARG A O 1
ATOM 1161 N N . SER A 1 163 ? -4.145 3.640 -1.027 1.00 86.56 163 SER A N 1
ATOM 1162 C CA . SER A 1 163 ? -4.461 3.707 0.402 1.00 86.56 163 SER A CA 1
ATOM 1163 C C . SER A 1 163 ? -5.712 2.913 0.764 1.00 86.56 163 SER A C 1
ATOM 1165 O O . SER A 1 163 ? -6.664 2.813 -0.024 1.00 86.56 163 SER A O 1
ATOM 1167 N N . ILE A 1 164 ? -5.712 2.364 1.976 1.00 81.94 164 ILE A N 1
ATOM 1168 C CA . ILE A 1 164 ? -6.837 1.587 2.491 1.00 81.94 164 ILE A CA 1
ATOM 1169 C C . ILE A 1 164 ? -7.948 2.560 2.882 1.00 81.94 164 ILE A C 1
ATOM 1171 O O . ILE A 1 164 ? -7.736 3.522 3.617 1.00 81.94 164 ILE A O 1
ATOM 1175 N N . GLN A 1 165 ? -9.166 2.306 2.405 1.00 79.50 165 GLN A N 1
ATOM 1176 C CA . GLN A 1 165 ? -10.328 3.064 2.857 1.00 79.50 165 GLN A CA 1
ATOM 1177 C C . GLN A 1 165 ? -10.776 2.539 4.219 1.00 79.50 165 GLN A C 1
ATOM 1179 O O . GLN A 1 165 ? -11.358 1.461 4.323 1.00 79.50 165 GLN A O 1
ATOM 1184 N N . LEU A 1 166 ? -10.508 3.318 5.264 1.00 76.38 166 LEU A N 1
ATOM 1185 C CA . LEU A 1 166 ? -10.904 2.985 6.626 1.00 76.38 166 LEU A CA 1
ATOM 1186 C C . LEU A 1 166 ? -12.369 3.402 6.841 1.00 76.38 166 LEU A C 1
ATOM 1188 O O . LEU A 1 166 ? -12.701 4.590 6.935 1.00 76.38 166 LEU A O 1
ATOM 1192 N N . VAL A 1 167 ? -13.267 2.419 6.887 1.00 66.88 167 VAL A N 1
ATOM 1193 C CA . VAL A 1 167 ? -14.716 2.638 7.003 1.00 66.88 167 VAL A CA 1
ATOM 1194 C C . VAL A 1 167 ? -15.088 2.976 8.449 1.00 66.88 167 VAL A C 1
ATOM 1196 O O . VAL A 1 167 ? -14.493 2.481 9.408 1.00 66.88 167 VAL A O 1
ATOM 1199 N N . SER A 1 168 ? -16.032 3.901 8.632 1.00 57.91 168 SER A N 1
ATOM 1200 C CA . SER A 1 168 ? -16.568 4.230 9.956 1.00 57.91 168 SER A CA 1
ATOM 1201 C C . SER A 1 168 ? -17.568 3.175 10.404 1.00 57.91 168 SER A C 1
ATOM 1203 O O . SER A 1 168 ? -18.458 2.821 9.637 1.00 57.91 168 SER A O 1
ATOM 1205 N N . PHE A 1 169 ? -17.476 2.758 11.660 1.00 65.94 169 PHE A N 1
ATOM 1206 C CA . PHE A 1 169 ? -18.592 2.129 12.355 1.00 65.94 169 PHE A CA 1
ATOM 1207 C C . PHE A 1 169 ? -19.118 3.117 13.397 1.00 65.94 169 PHE A C 1
ATOM 1209 O O . PHE A 1 169 ? -18.350 3.939 13.906 1.00 65.94 169 PHE A O 1
ATOM 1216 N N . ASP A 1 170 ? -20.416 3.068 13.674 1.00 62.66 170 ASP A N 1
ATOM 1217 C CA . ASP A 1 170 ? -21.019 3.855 14.744 1.00 62.66 170 ASP A CA 1
ATOM 1218 C C . ASP A 1 170 ? -21.172 2.943 15.968 1.00 62.66 170 ASP A C 1
ATOM 1220 O O . ASP A 1 170 ? -21.926 1.966 15.905 1.00 62.66 170 ASP A O 1
ATOM 1224 N N . PRO A 1 171 ? -20.395 3.142 17.046 1.00 59.78 171 PRO A N 1
ATOM 1225 C CA . PRO A 1 171 ? -20.564 2.335 18.244 1.00 59.78 171 PRO A CA 1
ATOM 1226 C C . PRO A 1 171 ? -21.970 2.551 18.820 1.00 59.78 171 PRO A C 1
ATOM 1228 O O . PRO A 1 171 ? -22.457 3.671 18.851 1.00 59.78 171 PRO A O 1
ATOM 1231 N N . VAL A 1 172 ? -22.618 1.495 19.321 1.00 58.81 172 VAL A N 1
ATOM 1232 C CA . VAL A 1 172 ? -23.853 1.635 20.113 1.00 58.81 172 VAL A CA 1
ATOM 1233 C C . VAL A 1 172 ? -23.476 2.187 21.489 1.00 58.81 172 VAL A C 1
ATOM 1235 O O . VAL A 1 172 ? -22.547 1.696 22.136 1.00 58.81 172 VAL A O 1
ATOM 1238 N N . LEU A 1 173 ? -24.160 3.247 21.916 1.00 54.50 173 LEU A N 1
ATOM 1239 C CA . LEU A 1 173 ? -23.649 4.145 22.944 1.00 54.50 173 LEU A CA 1
ATOM 1240 C C . LEU A 1 173 ? -24.422 4.095 24.273 1.00 54.50 173 LEU A C 1
ATOM 1242 O O . LEU A 1 173 ? -25.577 4.504 24.319 1.00 54.50 173 LEU A O 1
ATOM 1246 N N . ASP A 1 174 ? -23.731 3.713 25.359 1.00 50.84 174 ASP A N 1
ATOM 1247 C CA . ASP A 1 174 ? -24.082 4.038 26.766 1.00 50.84 174 ASP A CA 1
ATOM 1248 C C . ASP A 1 174 ? -22.851 4.011 27.718 1.00 50.84 174 ASP A C 1
ATOM 1250 O O . ASP A 1 174 ? -22.957 3.821 28.927 1.00 50.84 174 ASP A O 1
ATOM 1254 N N . ARG A 1 175 ? -21.624 4.137 27.186 1.00 61.16 175 ARG A N 1
ATOM 1255 C CA . ARG A 1 175 ? -20.382 4.044 27.982 1.00 61.16 175 ARG A CA 1
ATOM 1256 C C . ARG A 1 175 ? -19.245 4.873 27.394 1.00 61.16 175 ARG A C 1
ATOM 1258 O O . ARG A 1 175 ? -19.118 4.985 26.177 1.00 61.16 175 ARG A O 1
ATOM 1265 N N . ALA A 1 176 ? -18.395 5.414 28.266 1.00 69.12 176 ALA A N 1
ATOM 1266 C CA . ALA A 1 176 ? -17.094 5.934 27.861 1.00 69.12 176 ALA A CA 1
ATOM 1267 C C . ALA A 1 176 ? -16.214 4.740 27.468 1.00 69.12 176 ALA A C 1
ATOM 1269 O O . ALA A 1 176 ? -15.908 3.902 28.314 1.00 69.12 176 ALA A O 1
ATOM 1270 N N . ALA A 1 177 ? -15.867 4.638 26.187 1.00 76.31 177 ALA A N 1
ATOM 1271 C CA . ALA A 1 177 ? -15.151 3.491 25.641 1.00 76.31 177 ALA A CA 1
ATOM 1272 C C . ALA A 1 177 ? -14.154 3.915 24.563 1.00 76.31 177 ALA A C 1
ATOM 1274 O O . ALA A 1 177 ? -14.317 4.941 23.893 1.00 76.31 177 ALA A O 1
ATOM 1275 N N . ARG A 1 178 ? -13.121 3.093 24.388 1.00 83.88 178 ARG A N 1
ATOM 1276 C CA . ARG A 1 178 ? -12.146 3.216 23.308 1.00 83.88 178 ARG A CA 1
ATOM 1277 C C . ARG A 1 178 ? -12.206 1.962 22.455 1.00 83.88 178 ARG A C 1
ATOM 1279 O O . ARG A 1 178 ? -12.107 0.856 22.974 1.00 83.88 178 ARG A O 1
ATOM 1286 N N . TYR A 1 179 ? -12.348 2.159 21.155 1.00 83.69 179 TYR A N 1
ATOM 1287 C CA . TYR A 1 179 ? -12.415 1.091 20.175 1.00 83.69 179 TYR A CA 1
ATOM 1288 C C . TYR A 1 179 ? -11.232 1.189 19.215 1.00 83.69 179 TYR A C 1
ATOM 1290 O O . TYR A 1 179 ? -10.878 2.280 18.765 1.00 83.69 179 TYR A O 1
ATOM 1298 N N . VAL A 1 180 ? -10.635 0.049 18.888 1.00 86.12 180 VAL A N 1
ATOM 1299 C CA . VAL A 1 180 ? -9.539 -0.084 17.927 1.00 86.12 180 VAL A CA 1
ATOM 1300 C C . VAL A 1 180 ? -9.998 -1.011 16.810 1.00 86.12 180 VAL A C 1
ATOM 1302 O O . VAL A 1 180 ? -10.423 -2.130 17.077 1.00 86.12 180 VAL A O 1
ATOM 1305 N N . ILE A 1 181 ? -9.906 -0.557 15.564 1.00 86.12 181 ILE A N 1
ATOM 1306 C CA . ILE A 1 181 ? -10.136 -1.380 14.376 1.00 86.12 181 ILE A CA 1
ATOM 1307 C C . ILE A 1 181 ? -8.795 -1.637 13.703 1.00 86.12 181 ILE A C 1
ATOM 1309 O O . ILE A 1 181 ? -8.103 -0.684 13.341 1.00 86.12 181 ILE A O 1
ATOM 1313 N N . GLY A 1 182 ? -8.455 -2.901 13.490 1.00 87.19 182 GLY A N 1
ATOM 1314 C CA . GLY A 1 182 ? -7.337 -3.302 12.644 1.00 87.19 182 GLY A CA 1
ATOM 1315 C C . GLY A 1 182 ? -7.804 -3.785 11.286 1.00 87.19 182 GLY A C 1
ATOM 1316 O O . GLY A 1 182 ? -8.763 -4.547 11.195 1.00 87.19 182 GLY A O 1
ATOM 1317 N N . TYR A 1 183 ? -7.094 -3.381 10.241 1.00 86.12 183 TYR A N 1
ATOM 1318 C CA . TYR A 1 183 ? -7.317 -3.841 8.875 1.00 86.12 183 TYR A CA 1
ATOM 1319 C C . TYR A 1 183 ? -6.223 -4.846 8.534 1.00 86.12 183 TYR A C 1
ATOM 1321 O O . TYR A 1 183 ? -5.045 -4.488 8.482 1.00 86.12 183 TYR A O 1
ATOM 1329 N N . LEU A 1 184 ? -6.611 -6.108 8.357 1.00 86.38 184 LEU A N 1
ATOM 1330 C CA . LEU A 1 184 ? -5.689 -7.218 8.131 1.00 86.38 184 LEU A CA 1
ATOM 1331 C C . LEU A 1 184 ? -5.584 -7.533 6.643 1.00 86.38 184 LEU A C 1
ATOM 1333 O O . LEU A 1 184 ? -6.579 -7.484 5.926 1.00 86.38 184 LEU A O 1
ATOM 1337 N N . GLY A 1 185 ? -4.405 -7.918 6.172 1.00 88.12 185 GLY A N 1
ATOM 1338 C CA . GLY A 1 185 ? -4.226 -8.413 4.811 1.00 88.12 185 GLY A CA 1
ATOM 1339 C C . GLY A 1 185 ? -2.785 -8.786 4.504 1.00 88.12 185 GLY A C 1
ATOM 1340 O O . GLY A 1 185 ? -1.965 -8.935 5.405 1.00 88.12 185 GLY A O 1
ATOM 1341 N N . ALA A 1 186 ? -2.478 -8.914 3.214 1.00 87.81 186 ALA A N 1
ATOM 1342 C CA . ALA A 1 186 ? -1.136 -9.206 2.726 1.00 87.81 186 ALA A CA 1
ATOM 1343 C C . ALA A 1 186 ? -0.643 -8.127 1.768 1.00 87.81 186 ALA A C 1
ATOM 1345 O O . ALA A 1 186 ? -1.386 -7.636 0.913 1.00 87.81 186 ALA A O 1
ATOM 1346 N N . THR A 1 187 ? 0.653 -7.846 1.850 1.00 90.69 187 THR A N 1
ATOM 1347 C CA . THR A 1 187 ? 1.386 -7.226 0.748 1.00 90.69 187 THR A CA 1
ATOM 1348 C C . THR A 1 187 ? 1.580 -8.232 -0.389 1.00 90.69 187 THR A C 1
ATOM 1350 O O . THR A 1 187 ? 1.615 -9.446 -0.177 1.00 90.69 187 THR A O 1
ATOM 1353 N N . GLN A 1 188 ? 1.695 -7.737 -1.617 1.00 92.00 188 GLN A N 1
ATOM 1354 C CA . GLN A 1 188 ? 2.111 -8.518 -2.778 1.00 92.00 188 GLN A CA 1
ATOM 1355 C C . GLN A 1 188 ? 3.360 -7.877 -3.365 1.00 92.00 188 GLN A C 1
ATOM 1357 O O . GLN A 1 188 ? 3.425 -6.653 -3.488 1.00 92.00 188 GLN A O 1
ATOM 1362 N N . ALA A 1 189 ? 4.335 -8.702 -3.724 1.00 93.25 189 ALA A N 1
ATOM 1363 C CA . ALA A 1 189 ? 5.555 -8.276 -4.388 1.00 93.25 189 ALA A CA 1
ATOM 1364 C C . ALA A 1 189 ? 5.557 -8.793 -5.826 1.00 93.25 189 ALA A C 1
ATOM 1366 O O . ALA A 1 189 ? 5.314 -9.978 -6.067 1.00 93.25 189 ALA A O 1
ATOM 1367 N N . VAL A 1 190 ? 5.851 -7.913 -6.778 1.00 95.31 190 VAL A N 1
ATOM 1368 C CA . VAL A 1 190 ? 6.012 -8.269 -8.189 1.00 95.31 190 VAL A CA 1
ATOM 1369 C C . VAL A 1 190 ? 7.415 -7.883 -8.624 1.00 95.31 190 VAL A C 1
ATOM 1371 O O . VAL A 1 190 ? 7.823 -6.730 -8.482 1.00 95.31 190 VAL A O 1
ATOM 1374 N N . ARG A 1 191 ? 8.172 -8.869 -9.106 1.00 95.00 191 ARG A N 1
ATOM 1375 C CA . ARG A 1 191 ? 9.542 -8.669 -9.580 1.00 95.00 191 ARG A CA 1
ATOM 1376 C C . ARG A 1 191 ? 9.527 -8.142 -11.003 1.00 95.00 191 ARG A C 1
ATOM 1378 O O . ARG A 1 191 ? 8.696 -8.589 -11.794 1.00 95.00 191 ARG A O 1
ATOM 1385 N N . PHE A 1 192 ? 10.448 -7.238 -11.300 1.00 94.06 192 PHE A N 1
ATOM 1386 C CA . PHE A 1 192 ? 10.618 -6.678 -12.631 1.00 94.06 192 PHE A CA 1
ATOM 1387 C C . PHE A 1 192 ? 12.069 -6.760 -13.086 1.00 94.06 192 PHE A C 1
ATOM 1389 O O . PHE A 1 192 ? 12.979 -6.682 -12.257 1.00 94.06 192 PHE A O 1
ATOM 1396 N N . ASP A 1 193 ? 12.235 -6.803 -14.404 1.00 93.69 193 ASP A N 1
ATOM 1397 C CA . ASP A 1 193 ? 13.474 -6.528 -15.119 1.00 93.69 193 ASP A CA 1
ATOM 1398 C C . ASP A 1 193 ? 13.211 -5.414 -16.146 1.00 93.69 193 ASP A C 1
ATOM 1400 O O . ASP A 1 193 ? 12.218 -5.445 -16.874 1.00 93.69 193 ASP A O 1
ATOM 1404 N N . VAL A 1 194 ? 14.094 -4.418 -16.206 1.00 91.75 194 VAL A N 1
ATOM 1405 C CA . VAL A 1 194 ? 14.050 -3.311 -17.169 1.00 91.75 194 VAL A CA 1
ATOM 1406 C C . VAL A 1 194 ? 15.155 -3.504 -18.195 1.00 91.75 194 VAL A C 1
ATOM 1408 O O . VAL A 1 194 ? 16.339 -3.578 -17.858 1.00 91.75 194 VAL A O 1
ATOM 1411 N N . THR A 1 195 ? 14.765 -3.510 -19.461 1.00 90.94 195 THR A N 1
ATOM 1412 C CA . THR A 1 195 ? 15.653 -3.481 -20.621 1.00 90.94 195 THR A CA 1
ATOM 1413 C C . THR A 1 195 ? 15.538 -2.114 -21.296 1.00 90.94 195 THR A C 1
ATOM 1415 O O . THR A 1 195 ? 14.439 -1.608 -21.534 1.00 90.94 195 THR A O 1
ATOM 1418 N N . GLY A 1 196 ? 16.685 -1.494 -21.566 1.00 88.75 196 GLY A N 1
ATOM 1419 C CA . GLY A 1 196 ? 16.800 -0.173 -22.174 1.00 88.75 196 GLY A CA 1
ATOM 1420 C C . GLY A 1 196 ? 16.413 -0.159 -23.650 1.00 88.75 196 GLY A C 1
ATOM 1421 O O . GLY A 1 196 ? 16.240 -1.202 -24.280 1.00 88.75 196 GLY A O 1
ATOM 1422 N N . CYS A 1 197 ? 16.328 1.044 -24.220 1.00 88.94 197 CYS A N 1
ATOM 1423 C CA . CYS A 1 197 ? 15.901 1.233 -25.608 1.00 88.94 197 CYS A CA 1
ATOM 1424 C C . CYS A 1 197 ? 16.873 0.639 -26.652 1.00 88.94 197 CYS A C 1
ATOM 1426 O O . CYS A 1 197 ? 16.505 0.427 -27.805 1.00 88.94 197 CYS A O 1
ATOM 1428 N N . ASP A 1 198 ? 18.109 0.330 -26.254 1.00 86.94 198 ASP A N 1
ATOM 1429 C CA . ASP A 1 198 ? 19.129 -0.345 -27.062 1.00 86.94 198 ASP A CA 1
ATOM 1430 C C . ASP A 1 198 ? 19.122 -1.882 -26.911 1.00 86.94 198 ASP A C 1
ATOM 1432 O O . ASP A 1 198 ? 19.959 -2.569 -27.500 1.00 86.94 198 ASP A O 1
ATOM 1436 N N . GLY A 1 199 ? 18.181 -2.431 -26.135 1.00 86.38 199 GLY A N 1
ATOM 1437 C CA . GLY A 1 199 ? 18.070 -3.862 -25.854 1.00 86.38 199 GLY A CA 1
ATOM 1438 C C . GLY A 1 199 ? 19.009 -4.364 -24.755 1.00 86.38 199 GLY A C 1
ATOM 1439 O O . GLY A 1 199 ? 19.076 -5.571 -24.522 1.00 86.38 199 GLY A O 1
ATOM 1440 N N . THR A 1 200 ? 19.744 -3.476 -24.079 1.00 86.88 200 THR A N 1
ATOM 1441 C CA . THR A 1 200 ? 20.614 -3.856 -22.959 1.00 86.88 200 THR A CA 1
ATOM 1442 C C . THR A 1 200 ? 19.835 -3.931 -21.650 1.00 86.88 200 THR A C 1
ATOM 1444 O O . THR A 1 200 ? 18.915 -3.151 -21.413 1.00 86.88 200 THR A O 1
ATOM 1447 N N . PHE A 1 201 ? 20.194 -4.872 -20.776 1.00 87.94 201 PHE A N 1
ATOM 1448 C CA . PHE A 1 201 ? 19.641 -4.915 -19.423 1.00 87.94 201 PHE A CA 1
ATOM 1449 C C . PHE A 1 201 ? 20.074 -3.672 -18.631 1.00 87.94 201 PHE A C 1
ATOM 1451 O O . PHE A 1 201 ? 21.240 -3.277 -18.695 1.00 87.94 201 PHE A O 1
ATOM 1458 N N . ARG A 1 202 ? 19.134 -3.076 -17.890 1.00 85.62 202 ARG A N 1
ATOM 1459 C CA . ARG A 1 202 ? 19.330 -1.823 -17.147 1.00 85.62 202 ARG A CA 1
ATOM 1460 C C . ARG A 1 202 ? 19.158 -1.997 -15.651 1.00 85.62 202 ARG A C 1
ATOM 1462 O O . ARG A 1 202 ? 19.940 -1.454 -14.891 1.00 85.62 202 ARG A O 1
ATOM 1469 N N . SER A 1 203 ? 18.107 -2.673 -15.198 1.00 89.62 203 SER A N 1
ATOM 1470 C CA . SER A 1 203 ? 17.795 -2.737 -13.767 1.00 89.62 203 SER A CA 1
ATOM 1471 C C . SER A 1 203 ? 16.863 -3.900 -13.459 1.00 89.62 203 SER A C 1
ATOM 1473 O O . SER A 1 203 ? 16.115 -4.337 -14.329 1.00 89.62 203 SER A O 1
ATOM 1475 N N . SER A 1 204 ? 16.872 -4.368 -12.218 1.00 92.12 204 SER A N 1
ATOM 1476 C CA . SER A 1 204 ? 15.907 -5.335 -11.699 1.00 92.12 204 SER A CA 1
ATOM 1477 C C . SER A 1 204 ? 15.497 -4.954 -10.286 1.00 92.12 204 SER A C 1
ATOM 1479 O O . SER A 1 204 ? 16.198 -4.223 -9.581 1.00 92.12 204 SER A O 1
ATOM 1481 N N . GLY A 1 205 ? 14.339 -5.437 -9.855 1.00 92.50 205 GLY A N 1
ATOM 1482 C CA . GLY A 1 205 ? 13.852 -5.132 -8.521 1.00 92.50 205 GLY A CA 1
ATOM 1483 C C . GLY A 1 205 ? 12.489 -5.721 -8.223 1.00 92.50 205 GLY A C 1
ATOM 1484 O O . GLY A 1 205 ? 12.041 -6.687 -8.841 1.00 92.50 205 GLY A O 1
ATOM 1485 N N . ALA A 1 206 ? 11.830 -5.150 -7.221 1.00 93.81 206 ALA A N 1
ATOM 1486 C CA . ALA A 1 206 ? 10.476 -5.486 -6.826 1.00 93.81 206 ALA A CA 1
ATOM 1487 C C . ALA A 1 206 ? 9.639 -4.224 -6.612 1.00 93.81 206 ALA A C 1
ATOM 1489 O O . ALA A 1 206 ? 10.070 -3.283 -5.943 1.00 93.81 206 ALA A O 1
ATOM 1490 N N . LEU A 1 207 ? 8.403 -4.255 -7.104 1.00 94.94 207 LEU A N 1
ATOM 1491 C CA . LEU A 1 207 ? 7.348 -3.369 -6.640 1.00 94.94 207 LEU A CA 1
ATOM 1492 C C . LEU A 1 207 ? 6.512 -4.130 -5.610 1.00 94.94 207 LEU A C 1
ATOM 1494 O O . LEU A 1 207 ? 5.941 -5.178 -5.916 1.00 94.94 207 LEU A O 1
ATOM 1498 N N . THR A 1 208 ? 6.460 -3.622 -4.384 1.00 94.25 208 THR A N 1
ATOM 1499 C CA . THR A 1 208 ? 5.621 -4.179 -3.315 1.00 94.25 208 THR A CA 1
ATOM 1500 C C . THR A 1 208 ? 4.427 -3.272 -3.100 1.00 94.25 208 THR A C 1
ATOM 1502 O O . THR A 1 208 ? 4.571 -2.056 -3.152 1.00 94.25 208 THR A O 1
ATOM 1505 N N . GLY A 1 209 ? 3.251 -3.829 -2.840 1.00 92.31 209 GLY A N 1
ATOM 1506 C CA . GLY A 1 209 ? 2.075 -3.026 -2.534 1.00 92.31 209 GLY A CA 1
ATOM 1507 C C . GLY A 1 209 ? 0.925 -3.822 -1.953 1.00 92.31 209 GLY A C 1
ATOM 1508 O O . GLY A 1 209 ? 0.985 -5.043 -1.815 1.00 92.31 209 GLY A O 1
ATOM 1509 N N . ILE A 1 210 ? -0.124 -3.102 -1.583 1.00 90.19 210 ILE A N 1
ATOM 1510 C CA . ILE A 1 210 ? -1.335 -3.653 -0.981 1.00 90.19 210 ILE A CA 1
ATOM 1511 C C . ILE A 1 210 ? -2.447 -3.679 -2.029 1.00 90.19 210 ILE A C 1
ATOM 1513 O O . ILE A 1 210 ? -2.624 -2.727 -2.792 1.00 90.19 210 ILE A O 1
ATOM 1517 N N . ASP A 1 211 ? -3.235 -4.754 -2.039 1.00 86.50 211 ASP A N 1
ATOM 1518 C CA . ASP A 1 211 ? -4.523 -4.782 -2.730 1.00 86.50 211 ASP A CA 1
ATOM 1519 C C . ASP A 1 211 ? -5.660 -4.516 -1.723 1.00 86.50 211 ASP A C 1
ATOM 1521 O O . ASP A 1 211 ? -6.030 -5.418 -0.963 1.00 86.50 211 ASP A O 1
ATOM 1525 N N . PRO A 1 212 ? -6.259 -3.310 -1.718 1.00 73.44 212 PRO A N 1
ATOM 1526 C CA . PRO A 1 212 ? -7.304 -2.944 -0.767 1.00 73.44 212 PRO A CA 1
ATOM 1527 C C . PRO A 1 212 ? -8.643 -3.651 -1.030 1.00 73.44 212 PRO A C 1
ATOM 1529 O O . PRO A 1 212 ? -9.605 -3.388 -0.321 1.00 73.44 212 PRO A O 1
ATOM 1532 N N . MET A 1 213 ? -8.753 -4.513 -2.046 1.00 72.88 213 MET A N 1
ATOM 1533 C CA . MET A 1 213 ? -9.926 -5.374 -2.261 1.00 72.88 213 MET A CA 1
ATOM 1534 C C . MET A 1 213 ? -9.711 -6.807 -1.759 1.00 72.88 213 MET A C 1
ATOM 1536 O O . MET A 1 213 ? -10.672 -7.569 -1.680 1.00 72.88 213 MET A O 1
ATOM 1540 N N . ARG A 1 214 ? -8.470 -7.180 -1.422 1.00 66.25 214 ARG A N 1
ATOM 1541 C CA . ARG A 1 214 ? -8.089 -8.505 -0.907 1.00 66.25 214 ARG A CA 1
ATOM 1542 C C . ARG A 1 214 ? -7.564 -8.442 0.530 1.00 66.25 214 ARG A C 1
ATOM 1544 O O . ARG A 1 214 ? -6.736 -9.264 0.919 1.00 66.25 214 ARG A O 1
ATOM 1551 N N . TYR A 1 215 ? -8.025 -7.471 1.319 1.00 66.19 215 TYR A N 1
ATOM 1552 C CA . TYR A 1 215 ? -7.773 -7.487 2.759 1.00 66.19 215 TYR A CA 1
ATOM 1553 C C . TYR A 1 215 ? -8.444 -8.729 3.374 1.00 66.19 215 TYR A C 1
ATOM 1555 O O . TYR A 1 215 ? -9.536 -9.122 2.964 1.00 66.19 215 TYR A O 1
ATOM 1563 N N . GLY A 1 216 ? -7.764 -9.377 4.320 1.00 62.09 216 GLY A N 1
ATOM 1564 C CA . GLY A 1 216 ? -8.232 -10.588 5.003 1.00 62.09 216 GLY A CA 1
ATOM 1565 C C . GLY A 1 216 ? -9.423 -10.332 5.930 1.00 62.09 216 GLY A C 1
ATOM 1566 O O . GLY A 1 216 ? -10.159 -11.257 6.259 1.00 62.09 216 GLY A O 1
ATOM 1567 N N . GLY A 1 217 ? -9.648 -9.073 6.312 1.00 75.81 217 GLY A N 1
ATOM 1568 C CA . GLY A 1 217 ? -10.805 -8.639 7.087 1.00 75.81 217 GLY A CA 1
ATOM 1569 C C . GLY A 1 217 ? -10.505 -7.405 7.932 1.00 75.81 217 GLY A C 1
ATOM 1570 O O . GLY A 1 217 ? -9.415 -6.833 7.864 1.00 75.81 217 GLY A O 1
ATOM 1571 N N . ALA A 1 218 ? -11.484 -7.009 8.741 1.00 80.38 218 ALA A N 1
ATOM 1572 C CA . ALA A 1 218 ? -11.289 -6.051 9.817 1.00 80.38 218 ALA A CA 1
ATOM 1573 C C . ALA A 1 218 ? -11.563 -6.737 11.158 1.00 80.38 218 ALA A C 1
ATOM 1575 O O . ALA A 1 218 ? -12.513 -7.509 11.283 1.00 80.38 218 ALA A O 1
ATOM 1576 N N . VAL A 1 219 ? -10.733 -6.441 12.150 1.00 81.12 219 VAL A N 1
ATOM 1577 C CA . VAL A 1 219 ? -10.894 -6.890 13.536 1.00 81.12 219 VAL A CA 1
ATOM 1578 C C . VAL A 1 219 ? -11.189 -5.683 14.416 1.00 81.12 219 VAL A C 1
ATOM 1580 O O . VAL A 1 219 ? -10.603 -4.621 14.223 1.00 81.12 219 VAL A O 1
ATOM 1583 N N . LEU A 1 220 ? -12.112 -5.833 15.363 1.00 83.12 220 LEU A N 1
ATOM 1584 C CA . LEU A 1 220 ? -12.525 -4.781 16.291 1.00 83.12 220 LEU A CA 1
ATOM 1585 C C . LEU A 1 220 ? -12.157 -5.195 17.714 1.00 83.12 220 LEU A C 1
ATOM 1587 O O . LEU A 1 220 ? -12.474 -6.301 18.127 1.00 83.12 220 LEU A O 1
ATOM 1591 N N . LEU A 1 221 ? -11.548 -4.293 18.475 1.00 82.50 221 LEU A N 1
ATOM 1592 C CA . LEU A 1 221 ? -11.275 -4.474 19.894 1.00 82.50 221 LEU A CA 1
ATOM 1593 C C . LEU A 1 221 ? -11.856 -3.304 20.683 1.00 82.50 221 LEU A C 1
ATOM 1595 O O . LEU A 1 221 ? -11.594 -2.142 20.376 1.00 82.50 221 LEU A O 1
ATOM 1599 N N . GLU A 1 222 ? -12.622 -3.611 21.724 1.00 83.62 222 GLU A N 1
ATOM 1600 C CA . GLU A 1 222 ? -12.972 -2.641 22.753 1.00 83.62 222 GLU A CA 1
ATOM 1601 C C . GLU A 1 222 ? -11.950 -2.710 23.891 1.00 83.62 222 GLU A C 1
ATOM 1603 O O . GLU A 1 222 ? -11.789 -3.737 24.549 1.00 83.62 222 GLU A O 1
ATOM 1608 N N . CYS A 1 223 ? -11.262 -1.603 24.144 1.00 82.50 223 CYS A N 1
ATOM 1609 C CA . CYS A 1 223 ? -10.238 -1.540 25.172 1.00 82.50 223 CYS A CA 1
ATOM 1610 C C . CYS A 1 223 ? -10.851 -1.616 26.577 1.00 82.50 223 CYS A C 1
ATOM 1612 O O . CYS A 1 223 ? -11.832 -0.939 26.878 1.00 82.50 223 CYS A O 1
ATOM 1614 N N . GLY A 1 224 ? -10.232 -2.404 27.459 1.00 78.31 224 GLY A N 1
ATOM 1615 C CA . GLY A 1 224 ? -10.691 -2.592 28.841 1.00 78.31 224 GLY A CA 1
ATOM 1616 C C . GLY A 1 224 ? -11.756 -3.678 29.019 1.00 78.31 224 GLY A C 1
ATOM 1617 O O . GLY A 1 224 ? -12.115 -3.984 30.155 1.00 78.31 224 GLY A O 1
ATOM 1618 N N . VAL A 1 225 ? -12.217 -4.302 27.931 1.00 76.44 225 VAL A N 1
ATOM 1619 C CA . VAL A 1 225 ? -13.066 -5.497 27.970 1.00 76.44 225 VAL A CA 1
ATOM 1620 C C . VAL A 1 225 ? -12.213 -6.707 27.580 1.00 76.44 225 VAL A C 1
ATOM 1622 O O . VAL A 1 225 ? -11.558 -6.661 26.539 1.00 76.44 225 VAL A O 1
ATOM 1625 N N . PRO A 1 226 ? -12.175 -7.785 28.390 1.00 68.12 226 PRO A N 1
ATOM 1626 C CA . PRO A 1 226 ? -11.462 -8.999 28.015 1.00 68.12 22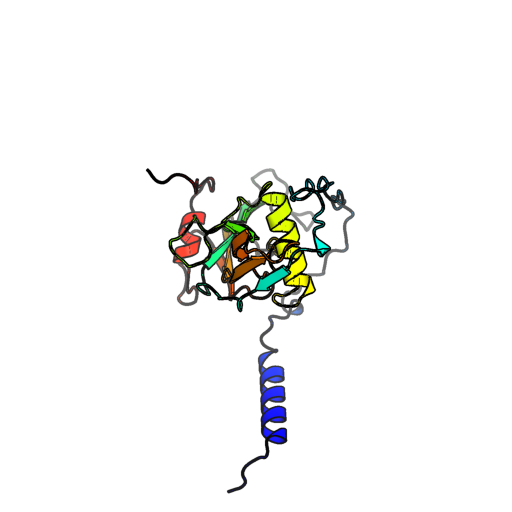6 PRO A CA 1
ATOM 1627 C C . PRO A 1 226 ? -11.970 -9.512 26.661 1.00 68.12 226 PRO A C 1
ATOM 1629 O O . PRO A 1 226 ? -13.190 -9.613 26.485 1.00 68.12 226 PRO A O 1
ATOM 1632 N N . PRO A 1 227 ? -11.082 -9.841 25.708 1.00 65.00 227 PRO A N 1
ATOM 1633 C CA . PRO A 1 227 ? -11.512 -10.442 24.457 1.00 65.00 227 PRO A CA 1
ATOM 1634 C C . PRO A 1 227 ? -12.207 -11.769 24.779 1.00 65.00 227 PRO A C 1
ATOM 1636 O O . PRO A 1 227 ? -11.669 -12.602 25.506 1.00 65.00 227 PRO A O 1
ATOM 1639 N N . GLY A 1 228 ? -13.430 -11.958 24.282 1.00 62.09 228 GLY A N 1
ATOM 1640 C CA . GLY A 1 228 ? -14.048 -13.285 24.291 1.00 62.09 228 GLY A CA 1
ATOM 1641 C C . GLY A 1 228 ? -13.300 -14.244 23.357 1.00 62.09 228 GLY A C 1
ATOM 1642 O O . GLY A 1 228 ? -12.452 -13.814 22.576 1.00 62.09 228 GLY A O 1
ATOM 1643 N N . ASP A 1 229 ? -13.692 -15.520 23.350 1.00 57.53 229 ASP A N 1
ATOM 1644 C CA . ASP A 1 229 ? -13.111 -16.585 22.502 1.00 57.53 229 ASP A CA 1
ATOM 1645 C C . ASP A 1 229 ? -13.233 -16.342 20.975 1.00 57.53 229 ASP A C 1
ATOM 1647 O O . ASP A 1 229 ? -12.876 -17.200 20.177 1.00 57.53 229 ASP A O 1
ATOM 1651 N N . GLN A 1 230 ? -13.784 -15.199 20.551 1.00 50.72 230 GLN A N 1
ATOM 1652 C CA . GLN A 1 230 ? -14.073 -14.855 19.154 1.00 50.72 230 GLN A CA 1
ATOM 1653 C C . GLN A 1 230 ? -13.020 -13.943 18.507 1.00 50.72 230 GLN A C 1
ATOM 1655 O O . GLN A 1 230 ? -13.125 -13.657 17.316 1.00 50.72 230 GLN A O 1
ATOM 1660 N N . TYR A 1 231 ? -12.024 -13.467 19.260 1.00 59.75 231 TYR A N 1
ATOM 1661 C CA . TYR A 1 231 ? -11.020 -12.530 18.747 1.00 59.75 231 TYR A CA 1
ATOM 1662 C C . TYR A 1 231 ? -9.691 -13.225 18.460 1.00 59.75 231 TYR A C 1
ATOM 1664 O O . TYR A 1 231 ? -8.689 -13.009 19.145 1.00 59.75 231 TYR A O 1
ATOM 1672 N N . ASP A 1 232 ? -9.675 -14.026 17.396 1.00 60.09 232 ASP A N 1
ATOM 1673 C CA . ASP A 1 232 ? -8.423 -14.385 16.741 1.00 60.09 232 ASP A CA 1
ATOM 1674 C C . ASP A 1 232 ? -7.726 -13.069 16.351 1.00 60.09 232 ASP A C 1
ATOM 1676 O O . ASP A 1 232 ? -8.313 -12.233 15.665 1.00 60.09 232 ASP A O 1
ATOM 1680 N N . ARG A 1 233 ? -6.476 -12.870 16.785 1.00 69.56 233 ARG A N 1
ATOM 1681 C CA . ARG A 1 233 ? -5.630 -11.685 16.497 1.00 69.56 233 ARG A CA 1
ATOM 1682 C C . ARG A 1 233 ? -5.770 -10.471 17.417 1.00 69.56 233 ARG A C 1
ATOM 1684 O O . ARG A 1 233 ? -5.315 -9.380 17.067 1.00 69.56 233 ARG A O 1
ATOM 1691 N N . TRP A 1 234 ? -6.332 -10.656 18.613 1.00 70.94 234 TRP A N 1
ATOM 1692 C CA . TRP A 1 234 ? -6.352 -9.627 19.664 1.00 70.94 234 TRP A CA 1
ATOM 1693 C C . TRP A 1 234 ? -4.949 -9.060 19.979 1.00 70.94 234 TRP A C 1
ATOM 1695 O O . TRP A 1 234 ? -4.809 -7.863 20.232 1.00 70.94 234 TRP A O 1
ATOM 1705 N N . ASP A 1 235 ? -3.916 -9.905 19.891 1.00 79.19 235 ASP A N 1
ATOM 1706 C CA . ASP A 1 235 ? -2.508 -9.589 20.148 1.00 79.19 235 ASP A CA 1
ATOM 1707 C C . ASP A 1 235 ? -1.974 -8.471 19.243 1.00 79.19 235 ASP A C 1
ATOM 1709 O O . ASP A 1 235 ? -1.109 -7.698 19.648 1.00 79.19 235 ASP A O 1
ATOM 1713 N N . LEU A 1 236 ? -2.530 -8.330 18.035 1.00 83.19 236 LEU A N 1
ATOM 1714 C CA . LEU A 1 236 ? -2.149 -7.267 17.108 1.00 83.19 236 LEU A CA 1
ATOM 1715 C C . LEU A 1 236 ? -2.724 -5.899 17.499 1.00 83.19 236 LEU A C 1
ATOM 1717 O O . LEU A 1 236 ? -2.151 -4.873 17.134 1.00 83.19 236 LEU A O 1
ATOM 1721 N N . LEU A 1 237 ? -3.862 -5.863 18.202 1.00 85.81 237 LEU A N 1
ATOM 1722 C CA . LEU A 1 237 ? -4.578 -4.623 18.524 1.00 85.81 237 LEU A CA 1
ATOM 1723 C C . LEU A 1 237 ? -4.332 -4.126 19.947 1.00 85.81 237 LEU A C 1
ATOM 1725 O O . LEU A 1 237 ? -4.430 -2.919 20.179 1.00 85.81 237 LEU A O 1
ATOM 1729 N N . GLU A 1 238 ? -3.988 -5.020 20.879 1.00 84.44 238 GLU A N 1
ATOM 1730 C CA . GLU A 1 238 ? -3.687 -4.691 22.279 1.00 84.44 238 GLU A CA 1
ATOM 1731 C C . GLU A 1 238 ? -2.742 -3.481 22.438 1.00 84.44 238 GLU A C 1
ATOM 1733 O O . GLU A 1 238 ? -3.068 -2.584 23.227 1.00 84.44 238 GLU A O 1
ATOM 1738 N N . PRO A 1 239 ? -1.637 -3.350 21.668 1.00 88.50 239 PRO A N 1
ATOM 1739 C CA . PRO A 1 239 ? -0.719 -2.219 21.824 1.00 88.50 239 PRO A CA 1
ATOM 1740 C C . PRO A 1 239 ? -1.373 -0.853 21.565 1.00 88.50 239 PRO A C 1
ATOM 1742 O O . PRO A 1 239 ? -0.932 0.164 22.099 1.00 88.50 239 PRO A O 1
ATOM 1745 N N . TYR A 1 240 ? -2.453 -0.815 20.780 1.00 86.81 240 TYR A N 1
ATOM 1746 C CA . TYR A 1 240 ? -3.179 0.406 20.428 1.00 86.81 240 TYR A CA 1
ATOM 1747 C C . TYR A 1 240 ? -4.284 0.762 21.433 1.00 86.81 240 TYR A C 1
ATOM 1749 O O . TYR A 1 240 ? -4.968 1.774 21.248 1.00 86.81 240 TYR A O 1
ATOM 1757 N N . CYS A 1 241 ? -4.453 -0.027 22.501 1.00 81.31 241 CYS A N 1
ATOM 1758 C CA . CYS A 1 241 ? -5.422 0.228 23.565 1.00 81.31 241 CYS A CA 1
ATOM 1759 C C . CYS A 1 241 ? -4.896 1.089 24.723 1.00 81.31 241 CYS A C 1
ATOM 1761 O O . CYS A 1 241 ? -5.706 1.643 25.466 1.00 81.31 241 CYS A O 1
ATOM 1763 N N . ALA A 1 242 ? -3.580 1.268 24.864 1.00 74.50 242 ALA A N 1
ATOM 1764 C CA . ALA A 1 242 ? -3.008 2.169 25.865 1.00 74.50 242 ALA A CA 1
ATOM 1765 C C . ALA A 1 242 ? -3.190 3.649 25.465 1.00 74.50 242 ALA A C 1
ATOM 1767 O O . ALA A 1 242 ? -3.163 4.009 24.281 1.00 74.50 242 ALA A O 1
ATOM 1768 N N . ASP A 1 243 ? -3.424 4.534 26.436 1.00 59.25 243 ASP A N 1
ATOM 1769 C CA . ASP A 1 243 ? -3.507 5.986 26.219 1.00 59.25 243 ASP A CA 1
ATOM 1770 C C . ASP A 1 243 ? -2.213 6.525 25.590 1.00 59.25 243 ASP A C 1
ATOM 1772 O O . ASP A 1 243 ? -1.137 6.410 26.167 1.00 59.25 243 ASP A O 1
ATOM 1776 N N . GLY A 1 244 ? -2.335 7.104 24.386 1.00 50.19 244 GLY A N 1
ATOM 1777 C CA . GLY A 1 244 ? -1.227 7.732 23.656 1.00 50.19 244 GLY A CA 1
ATOM 1778 C C . GLY A 1 244 ? -0.692 6.946 22.455 1.00 50.19 244 GLY A C 1
ATOM 1779 O O . GLY A 1 244 ? 0.477 6.578 22.442 1.00 50.19 244 GLY A O 1
ATOM 1780 N N . ALA A 1 245 ? -1.489 6.755 21.396 1.00 40.69 245 ALA A N 1
ATOM 1781 C CA . ALA A 1 245 ? -0.980 6.239 20.118 1.00 40.69 245 ALA A CA 1
ATOM 1782 C C . ALA A 1 245 ? -0.138 7.300 19.372 1.00 40.69 245 ALA A C 1
ATOM 1784 O O . ALA A 1 245 ? -0.531 7.835 18.342 1.00 40.69 245 ALA A O 1
ATOM 1785 N N . ALA A 1 246 ? 1.037 7.590 19.926 1.00 37.03 246 ALA A N 1
ATOM 1786 C CA . ALA A 1 246 ? 2.234 7.989 19.204 1.00 37.03 246 ALA A CA 1
ATOM 1787 C C . ALA A 1 246 ? 3.299 6.926 19.517 1.00 37.03 246 ALA A C 1
ATOM 1789 O O . ALA A 1 246 ? 4.228 7.148 20.288 1.00 37.03 246 ALA A O 1
ATOM 1790 N N . GLY A 1 247 ? 3.105 5.722 18.978 1.00 34.97 247 GLY A N 1
ATOM 1791 C CA . GLY A 1 247 ? 4.111 4.666 18.994 1.00 34.97 247 GLY A CA 1
ATOM 1792 C C . GLY A 1 247 ? 4.950 4.779 17.732 1.00 34.97 247 GLY A C 1
ATOM 1793 O O . GLY A 1 247 ? 4.503 4.378 16.662 1.00 34.97 247 GLY A O 1
ATOM 1794 N N . ALA A 1 248 ? 6.132 5.375 17.861 1.00 38.28 248 ALA A N 1
ATOM 1795 C CA . ALA A 1 248 ? 7.162 5.409 16.840 1.00 38.28 248 ALA A CA 1
ATOM 1796 C C . ALA A 1 248 ? 7.456 3.993 16.316 1.00 38.28 248 ALA A C 1
ATOM 1798 O O . ALA A 1 248 ? 7.994 3.158 17.039 1.00 38.28 248 ALA A O 1
ATOM 1799 N N . ALA A 1 249 ? 7.136 3.739 15.051 1.00 40.06 249 ALA A N 1
ATOM 1800 C CA . ALA A 1 249 ? 7.727 2.651 14.291 1.00 40.06 249 ALA A CA 1
ATOM 1801 C C . ALA A 1 249 ? 8.755 3.278 13.346 1.00 40.06 249 ALA A C 1
ATOM 1803 O O . ALA A 1 249 ? 8.390 3.901 12.352 1.00 40.06 249 ALA A O 1
ATOM 1804 N N . GLY A 1 250 ? 10.037 3.182 13.707 1.00 36.53 250 GLY A N 1
ATOM 1805 C CA . GLY A 1 250 ? 11.122 3.646 12.845 1.00 36.53 250 GLY A CA 1
ATOM 1806 C C . GLY A 1 250 ? 12.408 4.049 13.554 1.00 36.53 250 GLY A C 1
ATOM 1807 O O . GLY A 1 250 ? 12.912 5.133 13.285 1.00 36.53 250 GLY A O 1
ATOM 1808 N N . THR A 1 251 ? 12.951 3.234 14.460 1.00 29.25 251 THR A N 1
ATOM 1809 C CA . THR A 1 251 ? 14.410 3.192 14.688 1.00 29.25 251 THR A CA 1
ATOM 1810 C C . THR A 1 251 ? 14.768 1.895 15.412 1.00 29.25 251 THR A C 1
ATOM 1812 O O . THR A 1 251 ? 14.417 1.713 16.574 1.00 29.25 251 THR A O 1
ATOM 1815 N N . GLU A 1 252 ? 15.427 0.979 14.704 1.00 26.17 252 GLU A N 1
ATOM 1816 C CA . GLU A 1 252 ? 16.228 -0.087 15.320 1.00 26.17 252 GLU A CA 1
ATOM 1817 C C . GLU A 1 252 ? 17.677 0.419 15.522 1.00 26.17 252 GLU A C 1
ATOM 1819 O O . GLU A 1 252 ? 18.030 1.435 14.914 1.00 26.17 252 GLU A O 1
ATOM 1824 N N . PRO A 1 253 ? 18.457 -0.202 16.432 1.00 35.66 253 PRO A N 1
ATOM 1825 C CA . PRO A 1 253 ? 19.594 0.414 17.133 1.00 35.66 253 PRO A CA 1
ATOM 1826 C C . PRO A 1 253 ? 20.811 0.780 16.276 1.00 35.66 253 PRO A C 1
ATOM 1828 O O . PRO A 1 253 ? 21.095 0.079 15.280 1.00 35.66 253 PRO A O 1
#

Foldseek 3Di:
DDDDDPVVVVVVVVVVCVVVVVPPPDPVVPPDDDDPDDPPDDPPPPDPPPDPDDWPAPPPFDPVLKDKDKDQKDKDDFFDQQKKKKKWWDDDDPPQDPDPPDSDTDIDMDIGGPHQQKAWDWDDCDPDPQRAADDRPPRVNSLVSVLVVCCVVVSDDPCRSPDADDDDDDDDDDDGWMKMKTWTGIKIKMKMWMATSVRGTHTITIMIHDDNVGTPDMFMDIAPDPDDPPDDPVVVCNVVNDPDPPDDDDDDD

Sequence (253 aa):
MIRPGRPVCVALAAAAVALLSGCVYDVSDYGLETPGPTDAGSPTATPVVDEPPALDLPAGCAPADLSIDWAQPVVGAADQLLAVRVMQVRIPGPGEQPGLGSTPQSVTRTDTELVPPFGLAVDAAGDGSATVVDQLTPDPAWAGYLLGDLRDRDIVPPRFGRSIQLVSFDPVLDRAARYVIGYLGATQAVRFDVTGCDGTFRSSGALTGIDPMRYGGAVLLECGVPPGDQYDRWDLLEPYCADGAAGAAGTEP

Radius of gyration: 24.82 Å; chains: 1; bounding box: 60×66×61 Å

Organism: NCBI:txid28447